Protein AF-A0A926CTE2-F1 (afdb_monomer_lite)

Structure (mmCIF, N/CA/C/O backbone):
data_AF-A0A926CTE2-F1
#
_entry.id   AF-A0A926CTE2-F1
#
loop_
_atom_site.group_PDB
_atom_site.id
_atom_site.type_symbol
_atom_site.label_atom_id
_atom_site.label_alt_id
_atom_site.label_comp_id
_atom_site.label_asym_id
_atom_site.label_entity_id
_atom_site.label_seq_id
_atom_site.pdbx_PDB_ins_code
_atom_site.Cartn_x
_atom_site.Cartn_y
_atom_site.Cartn_z
_atom_site.occupancy
_atom_site.B_iso_or_equiv
_atom_site.auth_seq_id
_atom_site.auth_comp_id
_atom_site.auth_asym_id
_atom_site.auth_atom_id
_atom_site.pdbx_PDB_model_num
ATOM 1 N N . MET A 1 1 ? -65.281 15.824 72.019 1.00 49.97 1 MET A N 1
ATOM 2 C CA . MET A 1 1 ? -64.768 14.932 70.948 1.00 49.97 1 MET A CA 1
ATOM 3 C C . MET A 1 1 ? -63.273 14.704 71.155 1.00 49.97 1 MET A C 1
ATOM 5 O O . MET A 1 1 ? -62.527 15.673 71.146 1.00 49.97 1 MET A O 1
ATOM 9 N N . LYS A 1 2 ? -62.828 13.462 71.397 1.00 42.03 2 LYS A N 1
ATOM 10 C CA . LYS A 1 2 ? -61.399 13.119 71.542 1.00 42.03 2 LYS A CA 1
ATOM 11 C C . LYS A 1 2 ? -60.742 13.100 70.151 1.00 42.03 2 LYS A C 1
ATOM 13 O O . LYS A 1 2 ? -61.153 12.303 69.313 1.00 42.03 2 LYS A O 1
ATOM 18 N N . LYS A 1 3 ? -59.749 13.960 69.892 1.00 46.38 3 LYS A N 1
ATOM 19 C CA . LYS A 1 3 ? -58.933 13.897 68.665 1.00 46.38 3 LYS A CA 1
ATOM 20 C C . LYS A 1 3 ? -57.971 12.710 68.787 1.00 46.38 3 LYS A C 1
ATOM 22 O O . LYS A 1 3 ? -57.152 12.689 69.700 1.00 46.38 3 LYS A O 1
ATOM 27 N N . LYS A 1 4 ? -58.095 11.708 67.911 1.00 52.81 4 LYS A N 1
ATOM 28 C CA . LYS A 1 4 ? -57.126 10.607 67.811 1.00 52.81 4 LYS A CA 1
ATOM 29 C C . LYS A 1 4 ? -55.978 11.061 66.912 1.00 52.81 4 LYS A C 1
ATOM 31 O O . LYS A 1 4 ? -56.196 11.338 65.738 1.00 52.81 4 LYS A O 1
ATOM 36 N N . LEU A 1 5 ? -54.783 11.161 67.483 1.00 51.09 5 LEU A N 1
ATOM 37 C CA . LEU A 1 5 ? -53.538 11.382 66.755 1.00 51.09 5 LEU A CA 1
ATOM 38 C C . LEU A 1 5 ? -53.056 10.020 66.236 1.00 51.09 5 LEU A C 1
ATOM 40 O O . LEU A 1 5 ? -52.808 9.118 67.034 1.00 51.09 5 LEU A O 1
ATOM 44 N N . PHE A 1 6 ? -52.989 9.849 64.917 1.00 51.41 6 PHE A N 1
ATOM 45 C CA . PHE A 1 6 ? -52.495 8.622 64.288 1.00 51.41 6 PHE A CA 1
ATOM 46 C C . PHE A 1 6 ? -50.999 8.795 64.008 1.00 51.41 6 PHE A C 1
ATOM 48 O O . PHE A 1 6 ? -50.617 9.596 63.159 1.00 51.41 6 PHE A O 1
ATOM 55 N N . PHE A 1 7 ? -50.149 8.075 64.740 1.00 52.50 7 PHE A N 1
ATOM 56 C CA . PHE A 1 7 ? -48.725 7.976 64.422 1.00 52.50 7 PHE A CA 1
ATOM 57 C C . PHE A 1 7 ? -48.534 6.872 63.383 1.00 52.50 7 PHE A C 1
ATOM 59 O O . PHE A 1 7 ? -48.743 5.695 63.676 1.00 52.50 7 PHE A O 1
ATOM 66 N N . LEU A 1 8 ? -48.147 7.250 62.166 1.00 50.28 8 LEU A N 1
ATOM 67 C CA . LEU A 1 8 ? -47.718 6.303 61.144 1.00 50.28 8 LEU A CA 1
ATOM 68 C C . LEU A 1 8 ? -46.228 6.007 61.361 1.00 50.28 8 LEU A C 1
ATOM 70 O O . LEU A 1 8 ? -45.368 6.794 60.976 1.00 50.28 8 LEU A O 1
ATOM 74 N N . PHE A 1 9 ? -45.922 4.886 62.012 1.00 51.06 9 PHE A N 1
ATOM 75 C CA . PHE A 1 9 ? -44.555 4.380 62.113 1.00 51.06 9 PHE A CA 1
ATOM 76 C C . PHE A 1 9 ? -44.197 3.638 60.823 1.00 51.06 9 PHE A C 1
ATOM 78 O O . PHE A 1 9 ? -44.634 2.509 60.608 1.00 51.06 9 PHE A O 1
ATOM 85 N N . VAL A 1 10 ? -43.395 4.261 59.960 1.00 59.09 10 VAL A N 1
ATOM 86 C CA . VAL A 1 10 ? -42.768 3.565 58.830 1.00 59.09 10 VAL A CA 1
ATOM 87 C C . VAL A 1 10 ? -41.492 2.904 59.347 1.00 59.09 10 VAL A C 1
ATOM 89 O O . VAL A 1 10 ? -40.450 3.543 59.463 1.00 59.09 10 VAL A O 1
ATOM 92 N N . PHE A 1 11 ? -41.577 1.621 59.696 1.00 50.81 11 PHE A N 1
ATOM 93 C CA . PHE A 1 11 ? -40.396 0.791 59.923 1.00 50.81 11 PHE A CA 1
ATOM 94 C C . PHE A 1 11 ? -39.764 0.485 58.559 1.00 50.81 11 PHE A C 1
ATOM 96 O O . PHE A 1 11 ? -40.223 -0.408 57.848 1.00 50.81 11 PHE A O 1
ATOM 103 N N . SER A 1 12 ? -38.723 1.222 58.162 1.00 60.38 12 SER A N 1
ATOM 104 C CA . SER A 1 12 ? -37.897 0.806 57.026 1.00 60.38 12 SER A CA 1
ATOM 105 C C . SER A 1 12 ? -37.000 -0.338 57.494 1.00 60.38 12 SER A C 1
ATOM 107 O O . SER A 1 12 ? -35.904 -0.112 58.011 1.00 60.38 12 SER A O 1
ATOM 109 N N . MET A 1 13 ? -37.470 -1.577 57.370 1.00 53.72 13 MET A N 1
ATOM 110 C CA . MET A 1 13 ? -36.552 -2.707 57.452 1.00 53.72 13 MET A CA 1
ATOM 111 C C . MET A 1 13 ? -35.525 -2.565 56.320 1.00 53.72 13 MET A C 1
ATOM 113 O O . MET A 1 13 ? -35.932 -2.332 55.178 1.00 53.72 13 MET A O 1
ATOM 117 N N . PRO A 1 14 ? -34.214 -2.697 56.583 1.00 60.09 14 PRO A N 1
ATOM 118 C CA . PRO A 1 14 ? -33.269 -2.926 55.504 1.00 60.09 14 PRO A CA 1
ATOM 119 C C . PRO A 1 14 ? -33.684 -4.226 54.807 1.00 60.09 14 PRO A C 1
ATOM 121 O O . PRO A 1 14 ? -33.628 -5.308 55.391 1.00 60.09 14 PRO A O 1
ATOM 124 N N . VAL A 1 15 ? -34.172 -4.118 53.571 1.00 55.94 15 VAL A N 1
ATOM 125 C CA . VAL A 1 15 ? -34.452 -5.284 52.735 1.00 55.94 15 VAL A CA 1
ATOM 126 C C . VAL A 1 15 ? -33.099 -5.854 52.325 1.00 55.94 15 VAL A C 1
ATOM 128 O O . VAL A 1 15 ? -32.448 -5.359 51.409 1.00 55.94 15 VAL A O 1
ATOM 131 N N . PHE A 1 16 ? -32.653 -6.887 53.031 1.00 51.66 16 PHE A N 1
ATOM 132 C CA . PHE A 1 16 ? -31.501 -7.676 52.619 1.00 51.66 16 PHE A CA 1
ATOM 133 C C . PHE A 1 16 ? -31.943 -8.632 51.504 1.00 51.66 16 PHE A C 1
ATOM 135 O O . PHE A 1 16 ? -32.389 -9.747 51.770 1.00 51.66 16 PHE A O 1
ATOM 142 N N . ILE A 1 17 ? -31.858 -8.185 50.246 1.00 57.34 17 ILE A N 1
ATOM 143 C CA . ILE A 1 17 ? -32.090 -9.032 49.066 1.00 57.34 17 ILE A CA 1
ATOM 144 C C . ILE A 1 17 ? -30.864 -9.936 48.894 1.00 57.34 17 ILE A C 1
ATOM 146 O O . ILE A 1 17 ? -29.910 -9.595 48.200 1.00 57.34 17 ILE A O 1
ATOM 150 N N . ASN A 1 18 ? -30.859 -11.083 49.567 1.00 57.72 18 ASN A N 1
ATOM 151 C CA . ASN A 1 18 ? -29.881 -12.130 49.301 1.00 57.72 18 ASN A CA 1
ATOM 152 C C . ASN A 1 18 ? -30.386 -12.985 48.124 1.00 57.72 18 ASN A C 1
ATOM 154 O O . ASN A 1 18 ? -31.421 -13.635 48.233 1.00 57.72 18 ASN A O 1
ATOM 158 N N . ALA A 1 19 ? -29.638 -12.957 47.015 1.00 62.06 19 ALA A N 1
ATOM 159 C CA . ALA A 1 19 ? -29.794 -13.769 45.801 1.00 62.06 19 ALA A CA 1
ATOM 160 C C . ALA A 1 19 ? -31.063 -13.533 44.953 1.00 62.06 19 ALA A C 1
ATOM 162 O O . ALA A 1 19 ? -31.903 -14.417 44.809 1.00 62.06 19 ALA A O 1
ATOM 163 N N . GLN A 1 20 ? -31.172 -12.370 44.303 1.00 79.38 20 GLN A N 1
ATOM 164 C CA . GLN A 1 20 ? -32.009 -12.223 43.105 1.00 79.38 20 GLN A CA 1
ATOM 165 C C . GLN A 1 20 ? -31.248 -11.439 42.032 1.00 79.38 20 GLN A C 1
ATOM 167 O O . GLN A 1 20 ? -30.557 -10.468 42.337 1.00 79.38 20 GLN A O 1
ATOM 172 N N . ASN A 1 21 ? -31.368 -11.878 40.780 1.00 90.19 21 ASN A N 1
ATOM 173 C CA . ASN A 1 21 ? -30.934 -11.115 39.615 1.00 90.19 21 ASN A CA 1
ATOM 174 C C . ASN A 1 21 ? -31.756 -9.814 39.526 1.00 90.19 21 ASN A C 1
ATOM 176 O O . ASN A 1 21 ? -32.976 -9.844 39.691 1.00 90.19 21 ASN A O 1
ATOM 180 N N . VAL A 1 22 ? -31.116 -8.676 39.250 1.00 91.75 22 VAL A N 1
ATOM 181 C CA . VAL A 1 22 ? -31.790 -7.377 39.113 1.00 91.75 22 VAL A CA 1
ATOM 182 C C . VAL A 1 22 ? -32.162 -7.143 37.653 1.00 91.75 22 VAL A C 1
ATOM 184 O O . VAL A 1 22 ? -31.292 -7.076 36.790 1.00 91.75 22 VAL A O 1
ATOM 187 N N . GLY A 1 23 ? -33.455 -6.985 37.375 1.00 90.94 23 GLY A N 1
ATOM 188 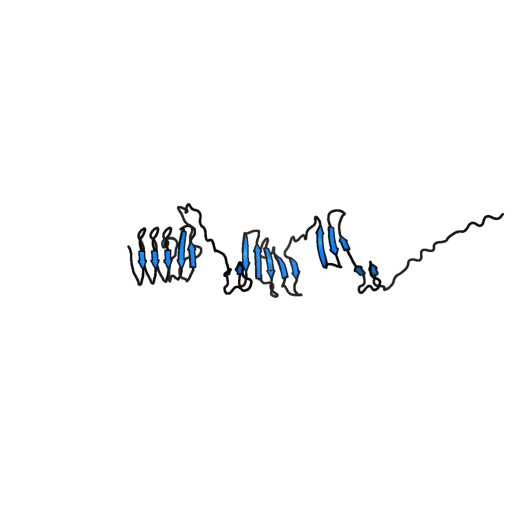C CA . GLY A 1 23 ? -33.958 -6.599 36.058 1.00 90.94 23 GLY A CA 1
ATOM 189 C C . GLY A 1 23 ? -34.262 -5.103 35.971 1.00 90.94 23 GLY A C 1
ATOM 190 O O . GLY A 1 23 ? -34.950 -4.565 36.835 1.00 90.94 23 GLY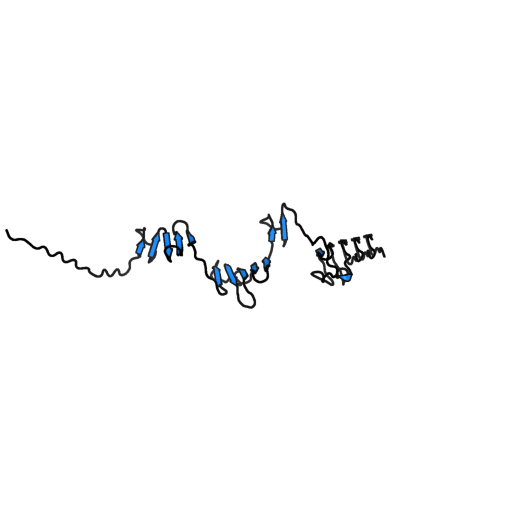 A O 1
ATOM 191 N N . ILE A 1 24 ? -33.817 -4.434 34.906 1.00 92.38 24 ILE A N 1
ATOM 192 C CA . ILE A 1 24 ? -34.317 -3.111 34.501 1.00 92.38 24 ILE A CA 1
ATOM 193 C C . ILE A 1 24 ? -35.000 -3.279 33.145 1.00 92.38 24 ILE A C 1
ATOM 195 O O . ILE A 1 24 ? -34.378 -3.724 32.180 1.00 92.38 24 ILE A O 1
ATOM 199 N N . ASN A 1 25 ? -36.290 -2.940 33.076 1.00 92.00 25 ASN A N 1
ATOM 200 C CA . ASN A 1 25 ? -37.155 -3.190 31.912 1.00 92.00 25 ASN A CA 1
ATOM 201 C C . ASN A 1 25 ? -37.250 -4.680 31.505 1.00 92.00 25 ASN A C 1
ATOM 203 O O . ASN A 1 25 ? -37.485 -5.004 30.341 1.00 92.00 25 ASN A O 1
ATOM 207 N N . THR A 1 26 ? -37.076 -5.603 32.455 1.00 91.50 26 THR A N 1
ATOM 208 C CA . THR A 1 26 ? -37.279 -7.047 32.263 1.00 91.50 26 THR A CA 1
ATOM 209 C C . THR A 1 26 ? -37.814 -7.680 33.544 1.00 91.50 26 THR A C 1
ATOM 211 O O . THR A 1 26 ? -37.351 -7.357 34.634 1.00 91.50 26 THR A O 1
ATOM 214 N N . ASN A 1 27 ? -38.776 -8.596 33.408 1.00 91.56 27 ASN A N 1
ATOM 215 C CA . ASN A 1 27 ? -39.376 -9.329 34.531 1.00 91.56 27 ASN A CA 1
ATOM 216 C C . ASN A 1 27 ? -38.763 -10.729 34.726 1.00 91.56 27 ASN A C 1
ATOM 218 O O . ASN A 1 27 ? -39.156 -11.443 35.641 1.00 91.56 27 ASN A O 1
ATOM 222 N N . ASN A 1 28 ? -37.834 -11.141 33.857 1.00 91.31 28 ASN A N 1
ATOM 223 C CA . ASN A 1 28 ? -37.159 -12.441 33.924 1.00 91.31 28 ASN A CA 1
ATOM 224 C C . ASN A 1 28 ? -35.642 -12.273 33.711 1.00 91.31 28 ASN A C 1
ATOM 226 O O . ASN A 1 28 ? -35.127 -12.637 32.649 1.00 91.31 28 ASN A O 1
ATOM 230 N N . PRO A 1 29 ? -34.934 -11.654 34.668 1.00 93.62 29 PRO A N 1
ATOM 231 C CA . PRO A 1 29 ? -33.529 -11.308 34.497 1.00 93.62 29 PRO A CA 1
ATOM 232 C C . PRO A 1 29 ? -32.635 -12.560 34.421 1.00 93.62 29 PRO A C 1
ATOM 234 O O . PRO A 1 29 ? -32.635 -13.394 35.328 1.00 93.62 29 PRO A O 1
ATOM 237 N N . GLN A 1 30 ? -31.867 -12.694 33.333 1.00 92.81 30 GLN A N 1
ATOM 238 C CA . GLN A 1 30 ? -31.026 -13.875 33.041 1.00 92.81 30 GLN A CA 1
ATOM 239 C C . GLN A 1 30 ? -29.591 -13.781 33.589 1.00 92.81 30 GLN A C 1
ATOM 241 O O . GLN A 1 30 ? -28.832 -14.745 33.524 1.00 92.81 30 GLN A O 1
ATOM 246 N N . ALA A 1 31 ? -29.212 -12.628 34.135 1.00 92.69 31 ALA A N 1
ATOM 247 C CA . ALA A 1 31 ? -27.916 -12.374 34.751 1.00 92.69 31 ALA A CA 1
ATOM 248 C C . ALA A 1 31 ? -28.104 -11.538 36.019 1.00 92.69 31 ALA A C 1
ATOM 250 O O . ALA A 1 31 ? -29.150 -10.912 36.186 1.00 92.69 31 ALA A O 1
ATOM 251 N N . SER A 1 32 ? -27.085 -11.476 36.884 1.00 92.94 32 SER A N 1
ATOM 252 C CA . SER A 1 32 ? -27.131 -10.710 38.141 1.00 92.94 32 SER A CA 1
ATOM 253 C C . SER A 1 32 ? -27.621 -9.268 37.955 1.00 92.94 32 SER A C 1
ATOM 255 O O . SER A 1 32 ? -28.291 -8.734 38.835 1.00 92.94 32 SER A O 1
ATOM 257 N N . LEU A 1 33 ? -27.331 -8.667 36.796 1.00 91.56 33 LEU A N 1
ATOM 258 C CA . LEU A 1 33 ? -27.949 -7.443 36.297 1.00 91.56 33 LEU A CA 1
ATOM 259 C C . LEU A 1 33 ? -28.342 -7.650 34.825 1.00 91.56 33 LEU A C 1
ATOM 261 O O . LEU A 1 33 ? -27.477 -7.889 33.985 1.00 91.56 33 LEU A O 1
ATOM 265 N N . ASP A 1 34 ? -29.630 -7.536 34.518 1.00 91.50 34 ASP A N 1
ATOM 266 C CA . ASP A 1 34 ? -30.188 -7.646 33.168 1.00 91.50 34 ASP A CA 1
ATOM 267 C C . ASP A 1 34 ? -30.938 -6.347 32.836 1.00 91.50 34 ASP A C 1
ATOM 269 O O . ASP A 1 34 ? -31.996 -6.052 33.397 1.00 91.50 34 ASP A O 1
ATOM 273 N N . VAL A 1 35 ? -30.351 -5.521 31.968 1.00 92.25 35 VAL A N 1
ATOM 274 C CA . VAL A 1 35 ? -30.890 -4.209 31.585 1.00 92.25 35 VAL A CA 1
ATOM 275 C C . VAL A 1 35 ? -31.277 -4.237 30.120 1.00 92.25 35 VAL A C 1
ATOM 277 O O . VAL A 1 35 ? -30.409 -4.346 29.253 1.00 92.25 35 VAL A O 1
ATOM 280 N N . ARG A 1 36 ? -32.568 -4.045 29.843 1.00 91.56 36 ARG A N 1
ATOM 281 C CA . ARG A 1 36 ? -33.076 -3.859 28.481 1.00 91.56 36 ARG A CA 1
ATOM 282 C C . ARG A 1 36 ? -33.232 -2.377 28.146 1.00 91.56 36 ARG A C 1
ATOM 284 O O . ARG A 1 36 ? -33.797 -1.601 28.920 1.00 91.56 36 ARG A O 1
ATOM 291 N N . GLY A 1 37 ? -32.759 -2.005 26.961 1.00 92.25 37 GLY A N 1
ATOM 292 C CA . GLY A 1 37 ? -32.715 -0.637 26.448 1.00 92.25 37 GLY A CA 1
ATOM 293 C C . GLY A 1 37 ? -31.343 0.033 26.589 1.00 92.25 37 GLY A C 1
ATOM 294 O O . GLY A 1 37 ? -30.301 -0.633 26.590 1.00 92.25 37 GLY A O 1
ATOM 295 N N . ASN A 1 38 ? -31.368 1.364 26.680 1.00 92.94 38 ASN A N 1
ATOM 296 C CA . ASN A 1 38 ? -30.186 2.222 26.636 1.00 92.94 38 ASN A CA 1
ATOM 297 C C . ASN A 1 38 ? -29.436 2.262 27.967 1.00 92.94 38 ASN A C 1
ATOM 299 O O . ASN A 1 38 ? -30.004 2.532 29.023 1.00 92.94 38 ASN A O 1
ATOM 303 N N . GLN A 1 39 ? -28.125 2.107 27.875 1.00 95.19 39 GLN A N 1
ATOM 304 C CA . GLN A 1 39 ? -27.174 2.223 28.965 1.00 95.19 39 GLN A CA 1
ATOM 305 C C . GLN A 1 39 ? -26.222 3.365 28.630 1.00 95.19 39 GLN A C 1
ATOM 307 O O . GLN A 1 39 ? -25.810 3.516 27.478 1.00 95.19 39 GLN A O 1
ATOM 312 N N . ARG A 1 40 ? -25.881 4.195 29.614 1.00 95.38 40 ARG A N 1
ATOM 313 C CA . ARG A 1 40 ? -25.057 5.384 29.400 1.00 95.38 40 ARG A CA 1
ATOM 314 C C . ARG A 1 40 ? -24.105 5.602 30.566 1.00 95.38 40 ARG A C 1
ATOM 316 O O . ARG A 1 40 ? -24.528 5.598 31.716 1.00 95.38 40 ARG A O 1
ATOM 323 N N . PHE A 1 41 ? -22.844 5.865 30.244 1.00 96.44 41 PHE A N 1
ATOM 324 C CA . PHE A 1 41 ? -21.762 6.090 31.197 1.00 96.44 41 PHE A CA 1
ATOM 325 C C . PHE A 1 41 ? -21.015 7.372 30.825 1.00 96.44 41 PHE A C 1
ATOM 327 O O . PHE A 1 41 ? -20.533 7.504 29.702 1.00 96.44 41 PHE A O 1
ATOM 334 N N . GLY A 1 42 ? -20.920 8.326 31.751 1.00 96.25 42 GLY A N 1
ATOM 335 C CA . GLY A 1 42 ? -20.272 9.623 31.530 1.00 96.25 42 GLY A CA 1
ATOM 336 C C . GLY A 1 42 ? -21.165 10.808 31.901 1.00 96.25 42 GLY A C 1
ATOM 337 O O . GLY A 1 42 ? -22.154 10.659 32.615 1.00 96.25 42 GLY A O 1
ATOM 338 N N . GLY A 1 43 ? -20.799 11.996 31.421 1.00 96.12 43 GLY A N 1
ATOM 339 C CA . GLY A 1 43 ? -21.504 13.250 31.687 1.00 96.12 43 GLY A CA 1
ATOM 340 C C . GLY A 1 43 ? -22.668 13.525 30.731 1.00 96.12 43 GLY A C 1
ATOM 341 O O . GLY A 1 43 ? -22.993 12.725 29.851 1.00 96.12 43 GLY A O 1
ATOM 342 N N . ALA A 1 44 ? -23.285 14.704 30.871 1.00 95.00 44 ALA A N 1
ATOM 343 C CA . ALA A 1 44 ? -24.456 15.134 30.094 1.00 95.00 44 ALA A CA 1
ATOM 344 C C . ALA A 1 44 ? -24.193 15.293 28.580 1.00 95.00 44 ALA A C 1
ATOM 346 O O . ALA A 1 44 ? -25.104 15.097 27.774 1.00 95.00 44 ALA A O 1
ATOM 347 N N . THR A 1 45 ? -22.953 15.576 28.182 1.00 96.12 45 THR A N 1
ATOM 348 C CA . THR A 1 45 ? -22.566 15.808 26.778 1.00 96.12 45 THR A CA 1
ATOM 349 C C . THR A 1 45 ? -21.449 14.890 26.288 1.00 96.12 45 THR A C 1
ATOM 351 O O . THR A 1 45 ? -21.293 14.752 25.078 1.00 96.12 45 THR A O 1
ATOM 354 N N . GLN A 1 46 ? -20.710 14.246 27.198 1.00 97.88 46 GLN A N 1
ATOM 355 C CA . GLN A 1 46 ? -19.601 13.337 26.898 1.00 97.88 46 GLN A CA 1
ATOM 356 C C . GLN A 1 46 ? -19.845 11.990 27.568 1.00 97.88 46 GLN A C 1
ATOM 358 O O . GLN A 1 46 ? -19.809 11.896 28.795 1.00 97.88 46 GLN A O 1
ATOM 363 N N . TYR A 1 47 ? -20.139 10.959 26.783 1.00 97.56 47 TYR A N 1
ATOM 364 C CA . TYR A 1 47 ? -20.507 9.654 27.322 1.00 97.56 47 TYR A CA 1
ATOM 365 C C . TYR A 1 47 ? -20.284 8.521 26.326 1.00 97.56 47 TYR A C 1
ATOM 367 O O . TYR A 1 47 ? -20.323 8.720 25.113 1.00 97.56 47 TYR A O 1
ATOM 375 N N . LEU A 1 48 ? -20.108 7.324 26.874 1.00 98.00 48 LEU A N 1
ATOM 376 C CA . LEU A 1 48 ? -20.284 6.058 26.181 1.00 98.00 48 LEU A CA 1
ATOM 377 C C . LEU A 1 48 ? -21.737 5.613 26.363 1.00 98.00 48 LEU A C 1
ATOM 379 O O . LEU A 1 48 ? -22.268 5.672 27.473 1.00 98.00 48 LEU A O 1
ATOM 383 N N . SER A 1 49 ? -22.379 5.149 25.299 1.00 96.69 49 SER A N 1
ATOM 384 C CA . SER A 1 49 ? -23.687 4.503 25.376 1.00 96.69 49 SER A CA 1
ATOM 385 C C . SER A 1 49 ? -23.694 3.154 24.679 1.00 96.69 49 SER A C 1
ATOM 387 O O . SER A 1 49 ? -23.075 2.995 23.628 1.00 96.69 49 SER A O 1
ATOM 389 N N . TYR A 1 50 ? -24.433 2.214 25.256 1.00 96.81 50 TYR A N 1
ATOM 390 C CA . TYR A 1 50 ? -24.753 0.928 24.656 1.00 96.81 50 TYR A CA 1
ATOM 391 C C . TYR A 1 50 ? -26.269 0.762 24.620 1.00 96.81 50 TYR A C 1
ATOM 393 O O . TYR A 1 50 ? -26.936 0.917 25.642 1.00 96.81 50 TYR A O 1
ATOM 401 N N . ASP A 1 51 ? -26.810 0.464 23.447 1.00 94.50 51 ASP A N 1
ATOM 402 C CA . ASP A 1 51 ? -28.206 0.073 23.298 1.00 94.50 51 ASP A CA 1
ATOM 403 C C . ASP A 1 51 ? -28.288 -1.445 23.150 1.00 94.50 51 ASP A C 1
ATOM 405 O O . ASP A 1 51 ? -27.898 -2.008 22.127 1.00 94.50 51 ASP A O 1
ATOM 409 N N . SER A 1 52 ? -28.817 -2.106 24.178 1.00 90.81 52 SER A N 1
ATOM 410 C CA . SER A 1 52 ? -28.966 -3.564 24.197 1.00 90.81 52 SER A CA 1
ATOM 411 C C . SER A 1 52 ? -29.986 -4.102 23.188 1.00 90.81 52 SER A C 1
ATOM 413 O O . SER A 1 52 ? -29.948 -5.292 22.885 1.00 90.81 52 SER A O 1
ATOM 415 N N . LEU A 1 53 ? -30.872 -3.261 22.638 1.00 88.69 53 LEU A N 1
ATOM 416 C CA . LEU A 1 53 ? -31.827 -3.678 21.606 1.00 88.69 53 LEU A CA 1
ATOM 417 C C . LEU A 1 53 ? -31.185 -3.723 20.214 1.00 88.69 53 LEU A C 1
ATOM 419 O O . LEU A 1 53 ? -31.461 -4.644 19.450 1.00 88.69 53 LEU A O 1
ATOM 423 N N . SER A 1 54 ? -30.330 -2.750 19.882 1.00 92.69 54 SER A N 1
ATOM 424 C CA . SER A 1 54 ? -29.651 -2.675 18.575 1.00 92.69 54 SER A CA 1
ATOM 425 C C . SER A 1 54 ? -28.216 -3.211 18.573 1.00 92.69 54 SER A C 1
ATOM 427 O O . SER A 1 54 ? -27.633 -3.404 17.509 1.00 92.69 54 SER A O 1
ATOM 429 N N . GLY A 1 55 ? -27.616 -3.421 19.747 1.00 93.62 55 GLY A N 1
ATOM 430 C CA . GLY A 1 55 ? -26.205 -3.776 19.897 1.00 93.62 55 GLY A CA 1
ATOM 431 C C . GLY A 1 55 ? -25.236 -2.611 19.652 1.00 93.62 55 GLY A C 1
ATOM 432 O O . GLY A 1 55 ? -24.021 -2.810 19.674 1.00 93.62 55 GLY A O 1
ATOM 433 N N . LYS A 1 56 ? -25.740 -1.393 19.409 1.00 95.12 56 LYS A N 1
ATOM 434 C CA . LYS A 1 56 ? -24.916 -0.229 19.072 1.00 95.12 56 LYS A CA 1
ATOM 435 C C . LYS A 1 56 ? -24.115 0.239 20.286 1.00 95.12 56 LYS A C 1
ATOM 437 O O . LYS A 1 56 ? -24.689 0.590 21.315 1.00 95.12 56 LYS A O 1
ATOM 442 N N . VAL A 1 57 ? -22.798 0.340 20.119 1.00 96.88 57 VAL A N 1
ATOM 443 C CA . VAL A 1 57 ? -21.891 1.030 21.045 1.00 96.88 57 VAL A CA 1
ATOM 444 C C . VAL A 1 57 ? -21.510 2.376 20.434 1.00 96.88 57 VAL A C 1
ATOM 446 O O . VAL A 1 57 ? -21.114 2.444 19.271 1.00 96.88 57 VAL A O 1
ATOM 449 N N . GLU A 1 58 ? -21.646 3.459 21.192 1.00 96.44 58 GLU A N 1
ATOM 450 C CA . GLU A 1 58 ? -21.384 4.813 20.706 1.00 96.44 58 GLU A CA 1
ATOM 451 C C . GLU A 1 58 ? -20.614 5.647 21.728 1.00 96.44 58 GLU A C 1
ATOM 453 O O . GLU A 1 58 ? -21.022 5.768 22.881 1.00 96.44 58 GLU A O 1
ATOM 458 N N . TRP A 1 59 ? -19.540 6.289 21.272 1.00 97.44 59 TRP A N 1
ATOM 459 C CA . TRP A 1 59 ? -18.823 7.318 22.016 1.00 97.44 59 TRP A CA 1
ATOM 460 C C . TRP A 1 59 ? -19.317 8.696 21.557 1.00 97.44 59 TRP A C 1
ATOM 462 O O . TRP A 1 59 ? -18.995 9.160 20.465 1.00 97.44 59 TRP A O 1
ATOM 472 N N . LYS A 1 60 ? -20.140 9.361 22.372 1.00 96.81 60 LYS A N 1
ATOM 473 C CA . LYS A 1 60 ? -20.638 10.722 22.114 1.00 96.81 60 LYS A CA 1
ATOM 474 C C . LYS A 1 60 ? -19.684 11.742 22.723 1.00 96.81 60 LYS A C 1
ATOM 476 O O . LYS A 1 60 ? -19.495 11.731 23.940 1.00 96.81 60 LYS A O 1
ATOM 481 N N . ASN A 1 61 ? -19.083 12.599 21.887 1.00 97.06 61 ASN A N 1
ATOM 482 C CA . ASN A 1 61 ? -18.050 13.587 22.267 1.00 97.06 61 ASN A CA 1
ATOM 483 C C . ASN A 1 61 ? -16.946 13.006 23.173 1.00 97.06 61 ASN A C 1
ATOM 485 O O . ASN A 1 61 ? -16.371 13.686 24.026 1.00 97.06 61 ASN A O 1
ATOM 489 N N . SER A 1 62 ? -16.703 11.713 23.004 1.00 96.12 62 SER A N 1
ATOM 490 C CA . SER A 1 62 ? -15.719 10.903 23.698 1.00 96.12 62 SER A CA 1
ATOM 491 C C . SER A 1 62 ? -15.108 9.955 22.668 1.00 96.12 62 SER A C 1
ATOM 493 O O . SER A 1 62 ? -15.528 9.934 21.509 1.00 96.12 62 SER A O 1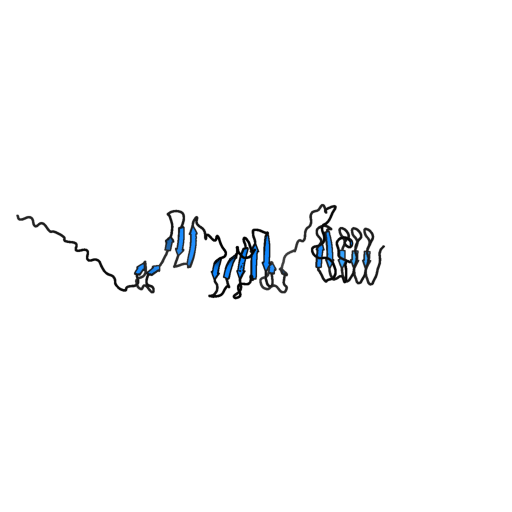
ATOM 495 N N . TYR A 1 63 ? -14.088 9.206 23.060 1.00 95.50 63 TYR A N 1
ATOM 496 C CA . TYR A 1 63 ? -13.368 8.315 22.161 1.00 95.50 63 TYR A CA 1
ATOM 497 C C . TYR A 1 63 ? -12.758 7.160 22.943 1.00 95.50 63 TYR A C 1
ATOM 499 O O . TYR A 1 63 ? -12.611 7.214 24.166 1.00 95.50 63 TYR A O 1
ATOM 507 N N . LEU A 1 64 ? -12.372 6.117 22.216 1.00 95.19 64 LEU A N 1
ATOM 508 C CA . LEU A 1 64 ? -11.521 5.074 22.759 1.00 95.19 64 LEU A CA 1
ATOM 509 C C . LEU A 1 64 ? -10.092 5.620 22.879 1.00 95.19 64 LEU A C 1
ATOM 511 O O . LEU A 1 64 ? -9.455 5.930 21.874 1.00 95.19 64 LEU A O 1
ATOM 515 N N . TYR A 1 65 ? -9.600 5.772 24.108 1.00 95.25 65 TYR A N 1
ATOM 516 C CA . TYR A 1 65 ? -8.236 6.227 24.364 1.00 95.25 65 TYR A CA 1
ATOM 517 C C . TYR A 1 65 ? -7.268 5.040 24.383 1.00 95.25 65 TYR A C 1
ATOM 519 O O . TYR A 1 65 ? -7.437 4.104 25.164 1.00 95.25 65 TYR A O 1
ATOM 527 N N . VAL A 1 66 ? -6.263 5.071 23.505 1.00 95.75 66 VAL A N 1
ATOM 528 C CA . VAL A 1 66 ? -5.367 3.938 23.240 1.00 95.75 66 VAL A CA 1
ATOM 529 C C . VAL A 1 66 ? -3.901 4.403 23.230 1.00 95.75 66 VAL A C 1
ATOM 531 O O . VAL A 1 66 ? -3.331 4.635 22.166 1.00 95.75 66 VAL A O 1
ATOM 534 N N . PRO A 1 67 ? -3.275 4.599 24.404 1.00 92.69 67 PRO A N 1
ATOM 535 C CA . PRO A 1 67 ? -1.943 5.207 24.488 1.00 92.69 67 PRO A CA 1
ATOM 536 C C . PRO A 1 67 ? -0.790 4.229 24.209 1.00 92.69 67 PRO A C 1
ATOM 538 O O . PRO A 1 67 ? 0.317 4.647 23.873 1.00 92.69 67 PRO A O 1
ATOM 541 N N . VAL A 1 68 ? -1.034 2.926 24.352 1.00 94.12 68 VAL A N 1
ATOM 542 C CA . VAL A 1 68 ? -0.031 1.858 24.238 1.00 94.12 68 VAL A CA 1
ATOM 543 C C . VAL A 1 68 ? -0.550 0.734 23.356 1.00 94.12 68 VAL A C 1
ATOM 545 O O . VAL A 1 68 ? -1.741 0.683 23.050 1.00 94.12 68 VAL A O 1
ATOM 548 N N . THR A 1 69 ? 0.336 -0.183 22.969 1.00 95.25 69 THR A N 1
ATOM 549 C CA . THR A 1 69 ? -0.053 -1.388 22.233 1.00 95.25 69 THR A CA 1
ATOM 550 C C . THR A 1 69 ? -1.170 -2.134 22.952 1.00 95.25 69 THR A C 1
ATOM 552 O O . THR A 1 69 ? -0.978 -2.601 24.074 1.00 95.25 69 THR A O 1
ATOM 555 N N . GLN A 1 70 ? -2.320 -2.285 22.298 1.00 95.50 70 GLN A N 1
ATOM 556 C CA . GLN A 1 70 ? -3.443 -3.046 22.837 1.00 95.50 70 GLN A CA 1
ATOM 557 C C . GLN A 1 70 ? -4.386 -3.529 21.735 1.00 95.50 70 GLN A C 1
ATOM 559 O O . GLN A 1 70 ? -4.474 -2.944 20.651 1.00 95.50 70 GLN A O 1
ATOM 564 N N . ALA A 1 71 ? -5.112 -4.603 22.040 1.00 96.44 71 ALA A N 1
ATOM 565 C CA . ALA A 1 71 ? -6.229 -5.048 21.220 1.00 96.44 71 ALA A CA 1
ATOM 566 C C . ALA A 1 71 ? -7.380 -4.039 21.327 1.00 96.44 71 ALA A C 1
ATOM 568 O O . ALA A 1 71 ? -7.752 -3.634 22.426 1.00 96.44 71 ALA A O 1
ATOM 569 N N . LEU A 1 72 ? -7.955 -3.664 20.188 1.00 96.69 72 LEU A N 1
ATOM 570 C CA . LEU A 1 72 ? -9.193 -2.886 20.094 1.00 96.69 72 LEU A CA 1
ATOM 571 C C . LEU A 1 72 ? -10.398 -3.814 19.927 1.00 96.69 72 LEU A C 1
ATOM 573 O O . LEU A 1 72 ? -11.459 -3.571 20.492 1.00 96.69 72 LEU A O 1
ATOM 577 N N . MET A 1 73 ? -10.219 -4.892 19.160 1.00 96.88 73 MET A N 1
ATOM 578 C CA . MET A 1 73 ? -11.192 -5.968 18.985 1.00 96.88 73 MET A CA 1
ATOM 579 C C . MET A 1 73 ? -10.429 -7.283 18.891 1.00 96.88 73 MET A C 1
ATOM 581 O O . MET A 1 73 ? -9.473 -7.366 18.126 1.00 96.88 73 MET A O 1
ATOM 585 N N . LYS A 1 74 ? -10.846 -8.304 19.641 1.00 95.88 74 LYS A N 1
ATOM 586 C CA . LYS A 1 74 ? -10.286 -9.657 19.549 1.00 95.88 74 LYS A CA 1
ATOM 587 C C . LYS A 1 74 ? -11.285 -10.581 18.867 1.00 95.88 74 LYS A C 1
ATOM 589 O O . LYS A 1 74 ? -12.478 -10.488 19.146 1.00 95.88 74 LYS A O 1
ATOM 594 N N . HIS A 1 75 ? -10.797 -11.462 18.001 1.00 95.75 75 HIS A N 1
ATOM 595 C CA . HIS A 1 75 ? -11.632 -12.479 17.353 1.00 95.75 75 HIS A CA 1
ATOM 596 C C . HIS A 1 75 ? -11.580 -13.828 18.082 1.00 95.75 75 HIS A C 1
ATOM 598 O O . HIS A 1 75 ? -12.549 -14.583 18.029 1.00 95.75 75 HIS A O 1
ATOM 604 N N . SER A 1 76 ? -10.523 -14.086 18.856 1.00 94.62 76 SER A N 1
ATOM 605 C CA . SER A 1 76 ? -10.433 -15.252 19.732 1.00 94.62 76 SER A CA 1
ATOM 606 C C . SER A 1 76 ? -9.670 -14.946 21.031 1.00 94.62 76 SER A C 1
ATOM 608 O O . SER A 1 76 ? -9.298 -13.803 21.315 1.00 94.62 76 SER A O 1
ATOM 610 N N . ALA A 1 77 ? -9.427 -15.975 21.849 1.00 91.62 77 ALA A N 1
ATOM 611 C CA . ALA A 1 77 ? -8.532 -15.871 23.001 1.00 91.62 77 ALA A CA 1
ATOM 612 C C . ALA A 1 77 ? -7.059 -15.640 22.594 1.00 91.62 77 ALA A C 1
ATOM 614 O O . ALA A 1 77 ? -6.290 -15.103 23.397 1.00 91.62 77 ALA A O 1
ATOM 615 N N . ALA A 1 78 ? -6.682 -15.982 21.355 1.00 93.69 78 ALA A N 1
ATOM 616 C CA . ALA A 1 78 ? -5.345 -15.807 20.791 1.00 93.69 78 ALA A CA 1
ATOM 617 C C . ALA A 1 78 ? -5.038 -14.331 20.444 1.00 93.69 78 ALA A C 1
ATOM 619 O O . ALA A 1 78 ? -5.592 -13.403 21.044 1.00 93.69 78 ALA A O 1
ATOM 620 N N . ALA A 1 79 ? -4.076 -14.091 19.547 1.00 92.62 79 ALA A N 1
ATOM 621 C CA . ALA A 1 79 ? -3.593 -12.751 19.198 1.00 92.62 79 ALA A CA 1
ATOM 622 C C . ALA A 1 79 ? -4.261 -12.138 17.949 1.00 92.62 79 ALA A C 1
ATOM 624 O O . ALA A 1 79 ? -3.831 -11.081 17.489 1.00 92.62 79 ALA A O 1
ATOM 625 N N . ASP A 1 80 ? -5.300 -12.774 17.413 1.00 96.81 80 ASP A N 1
ATOM 626 C CA . ASP A 1 80 ? -6.069 -12.326 16.255 1.00 96.81 80 ASP A CA 1
ATOM 627 C C . ASP A 1 80 ? -7.078 -11.227 16.606 1.00 96.81 80 ASP A C 1
ATOM 629 O O . ASP A 1 80 ? -7.750 -11.248 17.644 1.00 96.81 80 ASP A O 1
ATOM 633 N N . GLY A 1 81 ? -7.190 -10.244 15.715 1.00 97.81 81 GLY A N 1
ATOM 634 C CA . GLY A 1 81 ? -8.033 -9.077 15.948 1.00 97.81 81 GLY A CA 1
ATOM 635 C C . GLY A 1 81 ? -7.479 -7.786 15.370 1.00 97.81 81 GLY A C 1
ATOM 636 O O . GLY A 1 81 ? -6.468 -7.787 14.667 1.00 9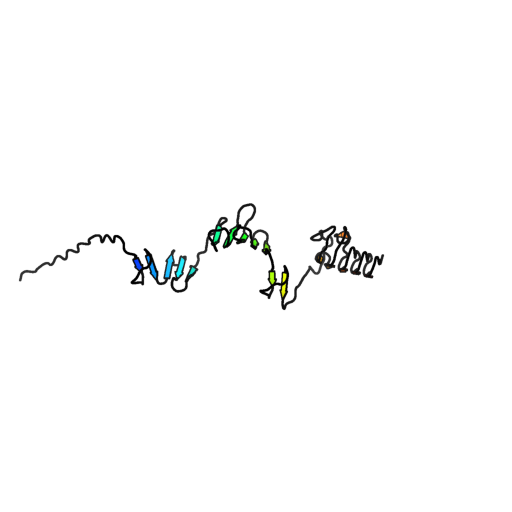7.81 81 GLY A O 1
ATOM 637 N N . LEU A 1 82 ? -8.150 -6.686 15.703 1.00 98.06 82 LEU A N 1
ATOM 638 C CA . LEU A 1 82 ? -7.724 -5.319 15.425 1.00 98.06 82 LEU A CA 1
ATOM 639 C C . LEU A 1 82 ? -6.925 -4.785 16.612 1.00 98.06 82 LEU A C 1
ATOM 641 O O . LEU A 1 82 ? -7.391 -4.827 17.750 1.00 98.06 82 LEU A O 1
ATOM 645 N N . PHE A 1 83 ? -5.750 -4.235 16.339 1.00 97.56 83 PHE A N 1
ATOM 646 C CA . PHE A 1 83 ? -4.817 -3.735 17.336 1.00 97.56 83 PHE A CA 1
ATOM 647 C C . PHE A 1 83 ? -4.333 -2.341 16.973 1.00 97.56 83 PHE A C 1
ATOM 649 O O . PHE A 1 83 ? -4.123 -2.016 15.805 1.00 97.56 83 PHE A O 1
ATOM 656 N N . TYR A 1 84 ? -4.069 -1.555 18.008 1.00 97.69 84 TYR A N 1
ATOM 657 C CA . TYR A 1 84 ? -3.085 -0.491 17.920 1.00 97.69 84 TYR A CA 1
ATOM 658 C C . TYR A 1 84 ? -1.744 -1.044 18.393 1.00 97.69 84 TYR A C 1
ATOM 660 O O . TYR A 1 84 ? -1.674 -1.678 19.447 1.00 97.69 84 TYR A O 1
ATOM 668 N N . ASN A 1 85 ? -0.689 -0.817 17.620 1.00 96.31 85 ASN A N 1
ATOM 669 C CA . ASN A 1 85 ? 0.663 -1.250 17.923 1.00 96.31 85 ASN A CA 1
ATOM 670 C C . ASN A 1 85 ? 1.612 -0.054 17.954 1.00 96.31 85 ASN A C 1
ATOM 672 O O . ASN A 1 85 ? 1.777 0.680 16.979 1.00 96.31 85 ASN A O 1
ATOM 676 N N . ASN A 1 86 ? 2.210 0.123 19.124 1.00 95.31 86 ASN A N 1
ATOM 677 C CA . ASN A 1 86 ? 3.106 1.206 19.479 1.00 95.31 86 ASN A CA 1
ATOM 678 C C . ASN A 1 86 ? 4.216 0.671 20.400 1.00 95.31 86 ASN A C 1
ATOM 680 O O . ASN A 1 86 ? 4.419 1.153 21.514 1.00 95.31 86 ASN A O 1
ATOM 684 N N . SER A 1 87 ? 4.848 -0.429 19.986 1.00 92.62 87 SER A N 1
ATOM 685 C CA . SER A 1 87 ? 5.886 -1.132 20.742 1.00 92.62 87 SER A CA 1
ATOM 686 C C . SER A 1 87 ? 6.870 -1.838 19.811 1.00 92.62 87 SER A C 1
ATOM 688 O O . SER A 1 87 ? 6.567 -2.077 18.645 1.00 92.62 87 SER A O 1
ATOM 690 N N . GLY A 1 88 ? 8.047 -2.209 20.327 1.00 86.94 88 GLY A N 1
ATOM 691 C CA . GLY A 1 88 ? 9.003 -3.042 19.584 1.00 86.94 88 GLY A CA 1
ATOM 692 C C . GLY A 1 88 ? 9.552 -2.383 18.313 1.00 86.94 88 GLY A C 1
ATOM 693 O O . GLY A 1 88 ? 9.752 -3.061 17.312 1.00 86.94 88 GLY A O 1
ATOM 694 N N . GLY A 1 89 ? 9.744 -1.060 18.326 1.00 89.31 89 GLY A N 1
ATOM 695 C CA . GLY A 1 89 ? 10.206 -0.286 17.165 1.00 89.31 89 GLY A CA 1
ATOM 696 C C . GLY A 1 89 ? 9.105 0.081 16.163 1.00 89.31 89 GLY A C 1
ATOM 697 O O . GLY A 1 89 ? 9.353 0.859 15.244 1.00 89.31 89 GLY A O 1
ATOM 698 N N . VAL A 1 90 ? 7.884 -0.421 16.354 1.00 92.75 90 VAL A N 1
ATOM 699 C CA . VAL A 1 90 ? 6.699 -0.000 15.604 1.00 92.75 90 VAL A CA 1
ATOM 700 C C . VAL A 1 90 ? 6.034 1.151 16.348 1.00 92.75 90 VAL A C 1
ATOM 702 O O . VAL A 1 90 ? 5.697 1.007 17.519 1.00 92.75 90 VAL A O 1
ATOM 705 N N . ASN A 1 91 ? 5.815 2.273 15.660 1.00 92.25 91 ASN A N 1
ATOM 706 C CA . ASN A 1 91 ? 5.120 3.434 16.214 1.00 92.25 91 ASN A CA 1
ATOM 707 C C . ASN A 1 91 ? 3.899 3.780 15.367 1.00 92.25 91 ASN A C 1
ATOM 709 O O . ASN A 1 91 ? 4.022 3.934 14.150 1.00 92.25 91 ASN A O 1
ATOM 713 N N . GLY A 1 92 ? 2.743 3.952 16.005 1.00 94.44 92 GLY A N 1
ATOM 714 C CA . GLY A 1 92 ? 1.546 4.461 15.338 1.00 94.44 92 GLY A CA 1
ATOM 715 C C . GLY A 1 92 ? 0.958 3.541 14.264 1.00 94.44 92 GLY A C 1
ATOM 716 O O . GLY A 1 92 ? 0.599 3.999 13.178 1.00 94.44 92 GLY A O 1
ATOM 717 N N . GLN A 1 93 ? 0.897 2.235 14.529 1.00 97.38 93 GLN A N 1
ATOM 718 C CA . GLN A 1 93 ? 0.384 1.252 13.579 1.00 97.38 93 GLN A CA 1
ATOM 719 C C . GLN A 1 93 ? -1.005 0.760 13.988 1.00 97.38 93 GLN A C 1
ATOM 721 O O . GLN A 1 93 ? -1.178 0.206 15.071 1.00 97.38 93 GLN A O 1
ATOM 726 N N . LEU A 1 94 ? -1.991 0.937 13.110 1.00 97.88 94 LEU A N 1
ATOM 727 C CA . LEU A 1 94 ? -3.289 0.273 13.217 1.00 97.88 94 LEU A CA 1
ATOM 728 C C . LEU A 1 94 ? -3.241 -0.989 12.358 1.00 97.88 94 LEU A C 1
ATOM 730 O O . LEU A 1 94 ? -2.979 -0.900 11.157 1.00 97.88 94 LEU A O 1
ATOM 734 N N . GLU A 1 95 ? -3.464 -2.153 12.963 1.00 97.81 95 GLU A N 1
ATOM 735 C CA . GLU A 1 95 ? -3.244 -3.433 12.291 1.00 97.81 95 GLU A CA 1
ATOM 736 C C . GLU A 1 95 ? -4.279 -4.501 12.626 1.00 97.81 95 GLU A C 1
ATOM 738 O O . GLU A 1 95 ? -4.730 -4.625 13.763 1.00 97.81 95 GLU A O 1
ATOM 743 N N . TYR A 1 96 ? -4.589 -5.328 11.632 1.00 98.25 96 TYR A N 1
ATOM 744 C CA . TYR A 1 96 ? -5.209 -6.627 11.849 1.00 98.25 96 TYR A CA 1
ATOM 745 C C . TYR A 1 96 ? -4.128 -7.695 11.974 1.00 98.25 96 TYR A C 1
ATOM 747 O O . TYR A 1 96 ? -3.181 -7.721 11.182 1.00 98.25 96 TYR A O 1
ATOM 755 N N . ARG A 1 97 ? -4.291 -8.601 12.938 1.00 97.19 97 ARG A N 1
ATOM 756 C CA . ARG A 1 97 ? -3.373 -9.715 13.209 1.00 97.19 97 ARG A CA 1
ATOM 757 C C . ARG A 1 97 ? -4.047 -11.066 12.997 1.00 97.19 97 ARG A C 1
ATOM 759 O O . ARG A 1 97 ? -5.260 -11.187 13.148 1.00 97.19 97 ARG A O 1
ATOM 766 N N . ASN A 1 98 ? -3.245 -12.082 12.680 1.00 96.69 98 ASN A N 1
ATOM 767 C CA . ASN A 1 98 ? -3.665 -13.483 12.747 1.00 96.69 98 ASN A CA 1
ATOM 768 C C . ASN A 1 98 ? -3.476 -14.067 14.160 1.00 96.69 98 ASN A C 1
ATOM 770 O O . ASN A 1 98 ? -2.965 -13.394 15.052 1.00 96.69 98 ASN A O 1
ATOM 774 N N . GLU A 1 99 ? -3.841 -15.336 14.355 1.00 96.31 99 GLU A N 1
ATOM 775 C CA . GLU A 1 99 ? -3.798 -16.012 15.665 1.00 96.31 99 GLU A CA 1
ATOM 776 C C . GLU A 1 99 ? -2.388 -16.075 16.274 1.00 96.31 99 GLU A C 1
ATOM 778 O O . GLU A 1 99 ? -2.235 -16.064 17.493 1.00 96.31 99 GLU A O 1
ATOM 783 N N . LEU A 1 100 ? -1.354 -16.069 15.423 1.00 95.19 100 LEU A N 1
ATOM 784 C CA . LEU A 1 100 ? 0.059 -16.030 15.816 1.00 95.19 100 LEU A CA 1
ATOM 785 C C . LEU A 1 100 ? 0.552 -14.612 16.161 1.00 95.19 100 LEU A C 1
ATOM 787 O O . LEU A 1 100 ? 1.730 -14.428 16.450 1.00 95.19 100 LEU A O 1
ATOM 791 N N . GLY A 1 101 ? -0.311 -13.598 16.074 1.00 93.88 101 GLY A N 1
ATOM 792 C CA . GLY A 1 101 ? 0.021 -12.200 16.343 1.00 93.88 101 GLY A CA 1
ATOM 793 C C . GLY A 1 101 ? 0.762 -11.494 15.208 1.00 93.88 101 GLY A C 1
ATOM 794 O O . GLY A 1 101 ? 1.182 -10.352 15.376 1.00 93.88 101 GLY A O 1
ATOM 795 N N . ASN A 1 102 ? 0.910 -12.134 14.045 1.00 95.06 102 ASN A N 1
ATOM 796 C CA . ASN A 1 102 ? 1.546 -11.511 12.888 1.00 95.06 102 ASN A CA 1
ATOM 797 C C . ASN A 1 102 ? 0.557 -10.580 12.174 1.00 95.06 102 ASN A C 1
ATOM 799 O O . ASN A 1 102 ? -0.596 -10.982 11.976 1.00 95.06 102 ASN A O 1
ATOM 803 N N . PRO A 1 103 ? 0.990 -9.397 11.704 1.00 96.19 103 PRO A N 1
ATOM 804 C CA . PRO A 1 103 ? 0.128 -8.522 10.925 1.00 96.19 103 PRO A CA 1
ATOM 805 C C . PRO A 1 103 ? -0.313 -9.197 9.621 1.00 96.19 103 PRO A C 1
ATOM 807 O O . PRO A 1 103 ? 0.474 -9.856 8.935 1.00 96.19 103 PRO A O 1
ATOM 810 N N . VAL A 1 104 ? -1.584 -9.016 9.269 1.00 97.31 104 VAL A N 1
ATOM 811 C CA . VAL A 1 104 ? -2.159 -9.402 7.968 1.00 97.31 104 VAL A CA 1
ATOM 812 C C . VAL A 1 104 ? -2.498 -8.186 7.112 1.00 97.31 104 VAL A C 1
ATOM 814 O O . VAL A 1 104 ? -2.419 -8.262 5.886 1.00 97.31 104 VAL A O 1
ATOM 817 N N . PHE A 1 105 ? -2.812 -7.067 7.764 1.00 97.81 105 PHE A N 1
ATOM 818 C CA . PHE A 1 105 ? -2.988 -5.754 7.163 1.00 97.81 105 PHE A CA 1
ATOM 819 C C . PHE A 1 105 ? -2.598 -4.681 8.174 1.00 97.81 105 PHE A C 1
ATOM 821 O O . PHE A 1 105 ? -2.950 -4.808 9.348 1.00 97.81 105 PHE A O 1
ATOM 828 N N . PHE A 1 106 ? -1.919 -3.623 7.732 1.00 98.00 106 PHE A N 1
ATOM 829 C CA . PHE A 1 106 ? -1.739 -2.437 8.562 1.00 98.00 106 PHE A CA 1
ATOM 830 C C . PHE A 1 106 ? -1.610 -1.153 7.754 1.00 98.00 106 PHE A C 1
ATOM 832 O O . PHE A 1 106 ? -1.206 -1.161 6.590 1.00 98.00 106 PHE A O 1
ATOM 839 N N . THR A 1 107 ? -1.858 -0.045 8.446 1.00 97.94 107 THR A N 1
ATOM 840 C CA . THR A 1 107 ? -1.410 1.297 8.067 1.00 97.94 107 THR A CA 1
ATOM 841 C C . THR A 1 107 ? -0.637 1.908 9.224 1.00 97.94 107 THR A C 1
ATOM 843 O O . THR A 1 107 ? -1.065 1.812 10.378 1.00 97.94 107 THR A O 1
ATOM 846 N N . ASN A 1 108 ? 0.476 2.560 8.917 1.00 97.50 108 ASN A N 1
ATOM 847 C CA . ASN A 1 108 ? 1.304 3.252 9.886 1.00 97.50 108 ASN A CA 1
ATOM 848 C C . ASN A 1 108 ? 1.281 4.756 9.596 1.00 97.50 108 ASN A C 1
ATOM 850 O O . ASN A 1 108 ? 1.795 5.210 8.576 1.00 97.50 108 ASN A O 1
ATOM 854 N N . PHE A 1 109 ? 0.679 5.539 10.489 1.00 96.06 109 PHE A N 1
ATOM 855 C CA . PHE A 1 109 ? 0.532 6.983 10.280 1.00 96.06 109 PHE A CA 1
ATOM 856 C C . PHE A 1 109 ? 1.813 7.775 10.574 1.00 96.06 109 PHE A C 1
ATOM 858 O O . PHE A 1 109 ? 1.901 8.941 10.205 1.00 96.06 109 PHE A O 1
ATOM 865 N N . THR A 1 110 ? 2.805 7.163 11.224 1.00 95.19 110 THR A N 1
ATOM 866 C CA . THR A 1 110 ? 4.081 7.820 11.540 1.00 95.19 110 THR A CA 1
ATOM 867 C C . THR A 1 110 ? 4.992 7.871 10.316 1.00 95.19 110 THR A C 1
ATOM 869 O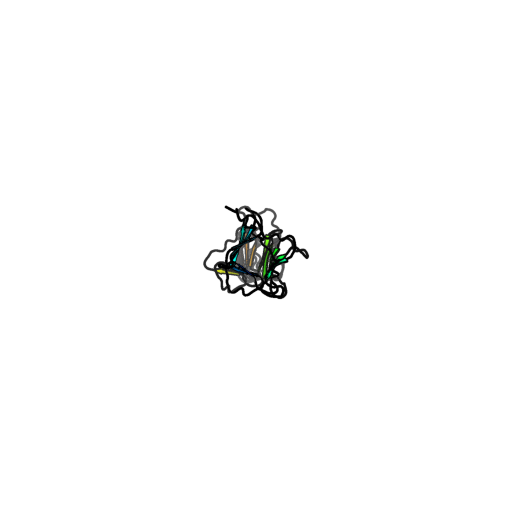 O . THR A 1 110 ? 5.641 8.883 10.074 1.00 95.19 110 THR A O 1
ATOM 872 N N . ASN A 1 111 ? 5.055 6.784 9.541 1.00 95.25 111 ASN A N 1
ATOM 873 C CA . ASN A 1 111 ? 5.931 6.678 8.367 1.00 95.25 111 ASN A CA 1
ATOM 874 C C . ASN A 1 111 ? 5.178 6.596 7.026 1.00 95.25 111 ASN A C 1
ATOM 876 O O . ASN A 1 111 ? 5.817 6.623 5.979 1.00 95.25 111 ASN A O 1
ATOM 880 N N . GLY A 1 112 ? 3.846 6.496 7.045 1.00 96.06 112 GLY A N 1
ATOM 881 C CA . GLY A 1 112 ? 3.008 6.410 5.848 1.00 96.06 112 GLY A CA 1
ATOM 882 C C . GLY A 1 112 ? 2.979 5.034 5.174 1.00 96.06 112 GLY A C 1
ATOM 883 O O . GLY A 1 112 ? 2.358 4.893 4.122 1.00 96.06 112 GLY A O 1
ATOM 884 N N . ASN A 1 113 ? 3.624 4.013 5.746 1.00 96.12 113 ASN A N 1
ATOM 885 C CA . ASN A 1 113 ? 3.678 2.676 5.158 1.00 96.12 113 ASN A CA 1
ATOM 886 C C . ASN A 1 113 ? 2.396 1.878 5.421 1.00 96.12 113 ASN A C 1
ATOM 888 O O . ASN A 1 113 ? 1.731 2.031 6.448 1.00 96.12 113 ASN A O 1
ATOM 892 N N . GLY A 1 114 ? 2.100 0.947 4.518 1.00 96.81 114 GLY A N 1
ATOM 893 C CA . GLY A 1 114 ? 1.044 -0.044 4.685 1.00 96.81 114 GLY A CA 1
ATOM 894 C C . GLY A 1 114 ? 1.479 -1.423 4.203 1.00 96.81 114 GLY A C 1
ATOM 895 O O . GLY A 1 114 ? 2.489 -1.566 3.513 1.00 96.81 114 GLY A O 1
ATOM 896 N N . TYR A 1 115 ? 0.716 -2.445 4.576 1.00 97.06 115 TYR A N 1
ATOM 897 C CA . TYR A 1 115 ? 1.026 -3.837 4.256 1.00 97.06 115 TYR A CA 1
ATOM 898 C C . TYR A 1 115 ? -0.239 -4.662 4.059 1.00 97.06 115 TYR A C 1
ATOM 900 O O . TYR A 1 115 ? -1.220 -4.463 4.768 1.00 97.06 115 TYR A O 1
ATOM 908 N N . PHE A 1 116 ? -0.167 -5.631 3.145 1.00 97.81 116 PHE A N 1
ATOM 909 C CA . PHE A 1 116 ? -1.142 -6.703 2.958 1.00 97.81 116 PHE A CA 1
ATOM 910 C C . PHE A 1 116 ? -0.378 -8.024 2.814 1.00 97.81 116 PHE A C 1
ATOM 912 O O . PHE A 1 116 ? 0.478 -8.142 1.939 1.00 97.81 116 PHE A O 1
ATOM 919 N N . ARG A 1 117 ? -0.678 -9.032 3.645 1.00 95.56 117 ARG A N 1
ATOM 920 C CA . ARG A 1 117 ? 0.081 -10.301 3.664 1.00 95.56 117 ARG A CA 1
ATOM 921 C C . ARG A 1 117 ? -0.061 -11.151 2.403 1.00 95.56 117 ARG A C 1
ATOM 923 O O . ARG A 1 117 ? 0.838 -11.925 2.101 1.00 95.56 117 ARG A O 1
ATOM 930 N N . ASN A 1 118 ? -1.177 -11.016 1.691 1.00 95.62 118 ASN A N 1
ATOM 931 C CA . ASN A 1 118 ? -1.509 -11.862 0.548 1.00 95.62 118 ASN A CA 1
ATOM 932 C C . ASN A 1 118 ? -1.862 -11.027 -0.687 1.00 95.62 118 ASN A C 1
ATOM 934 O O . ASN A 1 118 ? -0.978 -10.589 -1.415 1.00 95.62 118 ASN A O 1
ATOM 938 N N . ARG A 1 119 ? -3.157 -10.844 -0.954 1.00 97.19 119 ARG A N 1
ATOM 939 C CA . ARG A 1 119 ? -3.650 -10.202 -2.170 1.00 97.19 119 ARG A CA 1
ATOM 940 C C . ARG A 1 119 ? -4.377 -8.906 -1.834 1.00 97.19 119 ARG A C 1
ATOM 942 O O . ARG A 1 119 ? -5.166 -8.877 -0.894 1.00 97.19 119 ARG A O 1
ATOM 949 N N . LEU A 1 120 ? -4.136 -7.877 -2.636 1.00 96.94 120 LEU A N 1
ATOM 950 C CA . LEU A 1 120 ? -4.881 -6.627 -2.667 1.00 96.94 120 LEU A CA 1
ATOM 951 C C . LEU A 1 120 ? -5.716 -6.585 -3.950 1.00 96.94 120 LEU A C 1
ATOM 953 O O . LEU A 1 120 ? -5.176 -6.568 -5.058 1.00 96.94 120 LEU A O 1
ATOM 957 N N . GLY A 1 121 ? -7.036 -6.579 -3.792 1.00 97.06 121 GLY A N 1
ATOM 958 C CA . GLY A 1 121 ? -7.971 -6.293 -4.873 1.00 97.06 121 GLY A CA 1
ATOM 959 C C . GLY A 1 121 ? -8.359 -4.816 -4.868 1.00 97.06 121 GLY A C 1
ATOM 960 O O . GLY A 1 121 ? -8.728 -4.285 -3.824 1.00 97.06 121 GLY A O 1
ATOM 961 N N . ILE A 1 122 ? -8.295 -4.158 -6.024 1.00 97.25 122 ILE A N 1
ATOM 962 C CA . ILE A 1 122 ? -8.877 -2.832 -6.255 1.00 97.25 122 ILE A CA 1
ATOM 963 C C . ILE A 1 122 ? -10.048 -3.039 -7.212 1.00 97.25 122 ILE A C 1
ATOM 965 O O . ILE A 1 122 ? -9.863 -3.563 -8.310 1.00 97.25 122 ILE A O 1
ATOM 969 N N . SER A 1 123 ? -11.253 -2.692 -6.755 1.00 97.31 123 SER A N 1
ATOM 970 C CA . SER A 1 123 ? -12.522 -2.965 -7.452 1.00 97.31 123 SER A CA 1
ATOM 971 C C . SER A 1 123 ? -12.820 -4.458 -7.688 1.00 97.31 123 SER A C 1
ATOM 973 O O . SER A 1 123 ? -13.623 -4.810 -8.543 1.00 97.31 123 SER A O 1
ATOM 975 N N . THR A 1 124 ? -12.207 -5.362 -6.915 1.00 96.69 124 THR A N 1
ATOM 976 C CA . THR A 1 124 ? -12.495 -6.805 -6.947 1.00 96.69 124 THR A CA 1
ATOM 977 C C . THR A 1 124 ? -12.301 -7.432 -5.570 1.00 96.69 124 THR A C 1
ATOM 979 O O . THR A 1 124 ? -11.319 -7.146 -4.887 1.00 96.69 124 THR A O 1
ATOM 982 N N . ILE A 1 125 ? -13.225 -8.304 -5.159 1.00 96.69 125 ILE A N 1
ATOM 983 C CA . ILE A 1 125 ? -13.144 -9.043 -3.884 1.00 96.69 125 ILE A CA 1
ATOM 984 C C . ILE A 1 125 ? -12.471 -10.416 -4.026 1.00 96.69 125 ILE A C 1
ATOM 986 O O . ILE A 1 125 ? -12.110 -11.027 -3.026 1.00 96.69 125 ILE A O 1
ATOM 990 N N . ASN A 1 126 ? -12.261 -10.885 -5.262 1.00 96.50 126 ASN A N 1
ATOM 991 C CA . ASN A 1 126 ? -11.618 -12.163 -5.579 1.00 96.50 126 ASN A CA 1
ATOM 992 C C . ASN A 1 126 ? -10.343 -11.921 -6.412 1.00 96.50 126 ASN A C 1
ATOM 994 O O . ASN A 1 126 ? -10.302 -12.234 -7.605 1.00 96.50 126 ASN A O 1
ATOM 998 N N . PRO A 1 127 ? -9.290 -11.315 -5.832 1.00 97.88 127 PRO A N 1
ATOM 999 C CA . PRO A 1 127 ? -8.064 -11.015 -6.562 1.00 97.88 127 PRO A CA 1
ATOM 1000 C C . PRO A 1 127 ? -7.362 -12.298 -7.039 1.00 97.88 127 PRO A C 1
ATOM 1002 O O . PRO A 1 127 ? -7.213 -13.248 -6.269 1.00 97.88 127 PRO A O 1
ATOM 1005 N N . LEU A 1 128 ? -6.890 -12.320 -8.292 1.00 97.25 128 LEU A N 1
ATOM 1006 C CA . LEU A 1 128 ? -6.208 -13.477 -8.902 1.00 97.25 128 LEU A CA 1
ATOM 1007 C C . LEU A 1 128 ? -4.677 -13.442 -8.732 1.00 97.25 128 LEU A C 1
ATOM 1009 O O . LEU A 1 128 ? -4.013 -14.463 -8.887 1.00 97.25 128 LEU A O 1
ATOM 1013 N N . ALA A 1 129 ? -4.123 -12.287 -8.364 1.00 97.12 129 ALA A N 1
ATOM 1014 C CA . ALA A 1 129 ? -2.701 -12.056 -8.120 1.00 97.12 129 ALA A CA 1
ATOM 1015 C C . ALA A 1 129 ? -2.500 -11.259 -6.820 1.00 97.12 129 ALA A C 1
ATOM 1017 O O . ALA A 1 129 ? -3.473 -10.832 -6.196 1.00 97.12 129 ALA A O 1
ATOM 1018 N N . ALA A 1 130 ? -1.244 -11.055 -6.405 1.00 96.94 130 ALA A N 1
ATOM 1019 C CA . ALA A 1 130 ? -0.914 -10.255 -5.218 1.00 96.94 130 ALA A CA 1
ATOM 1020 C C . ALA A 1 130 ? -1.478 -8.823 -5.298 1.00 96.94 130 ALA A C 1
ATOM 1022 O O . ALA A 1 130 ? -1.924 -8.283 -4.293 1.00 96.94 130 ALA A O 1
ATOM 1023 N N . LEU A 1 131 ? -1.529 -8.245 -6.498 1.00 96.88 131 LEU A N 1
ATOM 1024 C CA . LEU A 1 131 ? -2.280 -7.032 -6.803 1.00 96.88 131 LEU A CA 1
ATOM 1025 C C . LEU A 1 131 ? -3.181 -7.319 -8.007 1.00 96.88 131 LEU A C 1
ATOM 1027 O O . LEU A 1 131 ? -2.685 -7.739 -9.050 1.00 96.88 131 LEU A O 1
ATOM 1031 N N . HIS A 1 132 ? -4.488 -7.102 -7.870 1.00 97.44 132 HIS A N 1
ATOM 1032 C CA . HIS A 1 132 ? -5.453 -7.209 -8.966 1.00 97.44 132 HIS A CA 1
ATOM 1033 C C . HIS A 1 132 ? -6.306 -5.940 -9.003 1.00 97.44 132 HIS A C 1
ATOM 1035 O O . HIS A 1 132 ? -7.040 -5.668 -8.057 1.00 97.44 132 HIS A O 1
ATOM 1041 N N . VAL A 1 133 ? -6.208 -5.172 -10.087 1.00 96.94 133 VAL A N 1
ATOM 1042 C CA . VAL A 1 133 ? -7.064 -4.007 -10.346 1.00 96.94 133 VAL A CA 1
ATOM 1043 C C . VAL A 1 133 ? -8.065 -4.388 -11.433 1.00 96.94 133 VAL A C 1
ATOM 1045 O O . VAL A 1 133 ? -7.639 -4.773 -12.519 1.00 96.94 133 VAL A O 1
ATOM 1048 N N . ALA A 1 134 ? -9.362 -4.316 -11.135 1.00 96.50 134 ALA A N 1
ATOM 1049 C CA . ALA A 1 134 ? -10.442 -4.633 -12.072 1.00 96.50 134 ALA A CA 1
ATOM 1050 C C . ALA A 1 134 ? -11.207 -3.367 -12.501 1.00 96.50 134 ALA A C 1
ATOM 1052 O O . ALA A 1 134 ? -11.330 -2.423 -11.721 1.00 96.50 134 ALA A O 1
ATOM 1053 N N . ASP A 1 135 ? -11.713 -3.358 -13.738 1.00 90.38 135 ASP A N 1
ATOM 1054 C CA . ASP A 1 135 ? -12.674 -2.380 -14.282 1.00 90.38 135 ASP A CA 1
ATOM 1055 C C . ASP A 1 135 ? -12.324 -0.890 -14.074 1.00 90.38 135 ASP A C 1
ATOM 1057 O O . ASP A 1 135 ? -13.200 -0.036 -13.938 1.00 90.38 135 ASP A O 1
ATOM 1061 N N . SER A 1 136 ? -11.027 -0.556 -14.053 1.00 91.00 136 SER A N 1
ATOM 1062 C CA . SER A 1 136 ? -10.528 0.823 -13.987 1.00 91.00 136 SER A CA 1
ATOM 1063 C C . SER A 1 136 ? -9.080 0.933 -14.484 1.00 91.00 136 SER A C 1
ATOM 1065 O O . SER A 1 136 ? -8.371 -0.066 -14.620 1.00 91.00 136 SER A O 1
ATOM 1067 N N . SER A 1 137 ? -8.627 2.158 -14.747 1.00 94.31 137 SER A N 1
ATOM 1068 C CA . SER A 1 137 ? -7.255 2.456 -15.174 1.00 94.31 137 SER A CA 1
ATOM 1069 C C . SER A 1 137 ? -6.290 2.519 -13.989 1.00 94.31 137 SER A C 1
ATOM 1071 O O . SER A 1 137 ? -6.627 3.027 -12.920 1.00 94.31 137 SER A O 1
ATOM 1073 N N . VAL A 1 138 ? -5.043 2.093 -14.206 1.00 95.81 138 VAL A N 1
ATOM 1074 C CA . VAL A 1 138 ? -3.936 2.326 -13.267 1.00 95.81 138 VAL A CA 1
ATOM 1075 C C . VAL A 1 138 ? -3.072 3.471 -13.789 1.00 95.81 138 VAL A C 1
ATOM 1077 O O . VAL A 1 138 ? -2.518 3.381 -14.883 1.00 95.81 138 VAL A O 1
ATOM 1080 N N . LEU A 1 139 ? -2.944 4.545 -13.006 1.00 95.38 139 LEU A N 1
ATOM 1081 C CA . LEU A 1 139 ? -2.090 5.687 -13.332 1.00 95.38 139 LEU A CA 1
ATOM 1082 C C . LEU A 1 139 ? -0.756 5.592 -12.584 1.00 95.38 139 LEU A C 1
ATOM 1084 O O . LEU A 1 139 ? -0.712 5.697 -11.360 1.00 95.38 139 LEU A O 1
ATOM 1088 N N . PHE A 1 140 ? 0.338 5.475 -13.336 1.00 95.38 140 PHE A N 1
ATOM 1089 C CA . PHE A 1 140 ? 1.696 5.672 -12.833 1.00 95.38 140 PHE A CA 1
ATOM 1090 C C . PHE A 1 140 ? 2.218 7.009 -13.358 1.00 95.38 140 PHE A C 1
ATOM 1092 O O . PHE A 1 140 ? 2.424 7.162 -14.559 1.00 95.38 140 PHE A O 1
ATOM 1099 N N . ALA A 1 141 ? 2.415 7.983 -12.471 1.00 94.94 141 ALA A N 1
ATOM 1100 C CA . ALA A 1 141 ? 2.817 9.335 -12.849 1.00 94.94 141 ALA A CA 1
ATOM 1101 C C . ALA A 1 141 ? 4.203 9.699 -12.301 1.00 94.94 141 ALA A C 1
ATOM 1103 O O . ALA A 1 141 ? 4.679 9.147 -11.307 1.00 94.94 141 ALA A O 1
ATOM 1104 N N . ALA A 1 142 ? 4.844 10.651 -12.970 1.00 93.44 142 ALA A N 1
ATOM 1105 C CA . ALA A 1 142 ? 6.043 11.344 -12.521 1.00 93.44 142 ALA A CA 1
ATOM 1106 C C . ALA A 1 142 ? 5.856 12.853 -12.772 1.00 93.44 142 ALA A C 1
ATOM 1108 O O . ALA A 1 142 ? 5.018 13.219 -13.603 1.00 93.44 142 ALA A O 1
ATOM 1109 N N . PRO A 1 143 ? 6.596 13.737 -12.078 1.00 91.00 143 PRO A N 1
ATOM 1110 C CA . PRO A 1 143 ? 6.586 15.166 -12.384 1.00 91.00 143 PRO A CA 1
ATOM 1111 C C . PRO A 1 143 ? 6.952 15.435 -13.851 1.00 91.00 143 PRO A C 1
ATOM 1113 O O . PRO A 1 143 ? 7.780 14.728 -14.423 1.00 91.00 143 PRO A O 1
ATOM 1116 N N . SER A 1 144 ? 6.367 16.476 -14.452 1.00 90.81 144 SER A N 1
ATOM 1117 C CA . SER A 1 144 ? 6.649 16.864 -15.845 1.00 90.81 144 SER A CA 1
ATOM 1118 C C . SER A 1 144 ? 8.101 17.303 -16.060 1.00 90.81 144 SER A C 1
ATOM 1120 O O . SER A 1 144 ? 8.662 17.085 -17.131 1.00 90.81 144 SER A O 1
ATOM 1122 N N . ALA A 1 145 ? 8.719 17.894 -15.036 1.00 95.56 145 ALA A N 1
ATOM 1123 C CA . ALA A 1 145 ? 10.145 18.182 -14.994 1.00 95.56 145 ALA A CA 1
ATOM 1124 C C . ALA A 1 145 ? 10.883 17.057 -14.254 1.00 95.56 145 ALA A C 1
ATOM 1126 O O . ALA A 1 145 ? 10.679 16.848 -13.056 1.00 95.56 145 ALA A O 1
ATOM 1127 N N . LEU A 1 146 ? 11.755 16.344 -14.966 1.00 96.50 146 LEU A N 1
ATOM 1128 C CA . LEU A 1 146 ? 12.604 15.306 -14.383 1.00 96.50 146 LEU A CA 1
ATOM 1129 C C . LEU A 1 146 ? 13.818 15.929 -13.671 1.00 96.50 146 LEU A C 1
ATOM 1131 O O . LEU A 1 146 ? 14.332 16.955 -14.125 1.00 96.50 146 LEU A O 1
ATOM 1135 N N . PRO A 1 147 ? 14.307 15.331 -12.569 1.00 95.81 147 PRO A N 1
ATOM 1136 C CA . PRO A 1 147 ? 15.482 15.834 -11.867 1.00 95.81 147 PRO A CA 1
ATOM 1137 C C . PRO A 1 147 ? 16.737 15.746 -12.744 1.00 95.81 147 PRO A C 1
ATOM 1139 O O . PRO A 1 147 ? 16.965 14.747 -13.426 1.00 95.81 147 PRO A O 1
ATOM 1142 N N . SER A 1 148 ? 17.604 16.759 -12.665 1.00 93.44 148 SER A N 1
ATOM 1143 C CA . SER A 1 148 ? 18.919 16.751 -13.328 1.00 93.44 148 SER A CA 1
ATOM 1144 C C . SER A 1 148 ? 19.868 15.695 -12.749 1.00 93.44 148 SER A C 1
ATOM 1146 O O . SER A 1 148 ? 20.746 15.202 -13.454 1.00 93.44 148 SER A O 1
ATOM 1148 N N . SER A 1 149 ? 19.664 15.316 -11.483 1.00 94.94 149 SER A N 1
ATOM 1149 C CA . SER A 1 149 ? 20.385 14.242 -10.798 1.00 94.94 149 SER A CA 1
ATOM 1150 C C . SER A 1 149 ? 19.399 13.220 -10.216 1.00 94.94 149 SER A C 1
ATOM 1152 O O . SER A 1 149 ? 18.907 13.398 -9.100 1.00 94.94 149 SER A O 1
ATOM 1154 N N . PRO A 1 150 ? 19.055 12.165 -10.974 1.00 95.81 150 PRO A N 1
ATOM 1155 C CA . PRO A 1 150 ? 18.207 11.088 -10.479 1.00 95.81 150 PRO A CA 1
ATOM 1156 C C . PRO A 1 150 ? 18.914 10.223 -9.414 1.00 95.81 150 PRO A C 1
ATOM 1158 O O . PRO A 1 150 ? 20.051 9.795 -9.605 1.00 95.81 150 PRO A O 1
ATOM 1161 N N . ASN A 1 151 ? 18.218 9.889 -8.328 1.00 95.81 151 ASN A N 1
ATOM 1162 C CA . ASN A 1 151 ? 18.564 8.827 -7.378 1.00 95.81 151 ASN A CA 1
ATOM 1163 C C . ASN A 1 151 ? 18.498 7.447 -8.039 1.00 95.81 151 ASN A C 1
ATOM 1165 O O . ASN A 1 151 ? 17.843 7.279 -9.059 1.00 95.81 151 ASN A O 1
ATOM 1169 N N . GLY A 1 152 ? 19.114 6.431 -7.431 1.00 95.12 152 GLY A N 1
ATOM 1170 C CA . GLY A 1 152 ? 19.014 5.041 -7.893 1.00 95.12 152 GLY A CA 1
ATOM 1171 C C . GLY A 1 152 ? 17.564 4.559 -8.095 1.00 95.12 152 GLY A C 1
ATOM 1172 O O . GLY A 1 152 ? 16.663 5.026 -7.392 1.00 95.12 152 GLY A O 1
ATOM 1173 N N . PRO A 1 153 ? 17.314 3.625 -9.035 1.00 95.06 153 PRO A N 1
ATOM 1174 C CA . PRO A 1 153 ? 16.029 2.939 -9.091 1.00 95.06 153 PRO A CA 1
ATOM 1175 C C . PRO A 1 153 ? 15.778 2.173 -7.775 1.00 95.06 153 PRO A C 1
ATOM 1177 O O . PRO A 1 153 ? 16.732 1.852 -7.066 1.00 95.06 153 PRO A O 1
ATOM 1180 N N . PRO A 1 154 ? 14.519 1.810 -7.459 1.00 93.56 154 PRO A N 1
ATOM 1181 C CA . PRO A 1 154 ? 14.187 1.050 -6.247 1.00 93.56 154 PRO A CA 1
ATOM 1182 C C . PRO A 1 154 ? 14.928 -0.291 -6.108 1.00 93.56 154 PRO A C 1
ATOM 1184 O O . PRO A 1 154 ? 15.007 -0.837 -5.013 1.00 93.56 154 PRO A O 1
ATOM 1187 N N . VAL A 1 155 ? 15.452 -0.835 -7.212 1.00 95.19 155 VAL A N 1
ATOM 1188 C CA . VAL A 1 155 ? 16.253 -2.061 -7.250 1.00 95.19 155 VAL A CA 1
ATOM 1189 C C . VAL A 1 155 ? 17.291 -1.988 -8.376 1.00 95.19 155 VAL A C 1
ATOM 1191 O O . VAL A 1 155 ? 16.959 -1.627 -9.508 1.00 95.19 155 VAL A O 1
ATOM 1194 N N . SER A 1 156 ? 18.526 -2.386 -8.072 1.00 95.12 156 SER A N 1
ATOM 1195 C CA . SER A 1 156 ? 19.677 -2.456 -8.992 1.00 95.12 156 SER A CA 1
ATOM 1196 C C . SER A 1 156 ? 20.217 -3.891 -9.077 1.00 95.12 156 SER A C 1
ATOM 1198 O O . SER A 1 156 ? 19.744 -4.766 -8.352 1.00 95.12 156 SER A O 1
ATOM 1200 N N . ASN A 1 157 ? 21.215 -4.131 -9.929 1.00 96.06 157 ASN A N 1
ATOM 1201 C CA . ASN A 1 157 ? 21.852 -5.429 -10.184 1.00 96.06 157 ASN A CA 1
ATOM 1202 C C . ASN A 1 157 ? 20.910 -6.453 -10.826 1.00 96.06 157 ASN A C 1
ATOM 1204 O O . ASN A 1 157 ? 19.885 -6.085 -11.394 1.00 96.06 157 ASN A O 1
ATOM 1208 N N . ALA A 1 158 ? 21.275 -7.736 -10.763 1.00 97.31 158 ALA A N 1
ATOM 1209 C CA . ALA A 1 158 ? 20.563 -8.844 -11.387 1.00 97.31 158 ALA A CA 1
ATOM 1210 C C . ALA A 1 158 ? 19.119 -9.017 -10.878 1.00 97.31 158 ALA A C 1
ATOM 1212 O O . ALA A 1 158 ? 18.780 -8.624 -9.763 1.00 97.31 158 ALA A O 1
ATOM 1213 N N . GLY A 1 159 ? 18.268 -9.639 -11.694 1.00 97.19 159 GLY A N 1
ATOM 1214 C CA . GLY A 1 159 ? 16.920 -10.065 -11.317 1.00 97.19 159 GLY A CA 1
ATOM 1215 C C . GLY A 1 159 ? 15.830 -9.625 -12.290 1.00 97.19 159 GLY A C 1
ATOM 1216 O O . GLY A 1 159 ? 16.007 -8.687 -13.076 1.00 97.19 159 GLY A O 1
ATOM 1217 N N . ASN A 1 160 ? 14.683 -10.295 -12.187 1.00 97.69 160 ASN A N 1
ATOM 1218 C CA . ASN A 1 160 ? 13.506 -10.050 -13.014 1.00 97.69 160 ASN A CA 1
ATOM 1219 C C . ASN A 1 160 ? 12.600 -9.006 -12.362 1.00 97.69 160 ASN A C 1
ATOM 1221 O O . ASN A 1 160 ? 12.336 -9.079 -11.163 1.00 97.69 160 ASN A O 1
ATOM 1225 N N . ARG A 1 161 ? 12.120 -8.032 -13.136 1.00 96.81 161 ARG A N 1
ATOM 1226 C CA . ARG A 1 161 ? 11.236 -6.973 -12.640 1.00 96.81 161 ARG A CA 1
ATOM 1227 C C . ARG A 1 161 ? 10.415 -6.339 -13.759 1.00 96.81 161 ARG A C 1
ATOM 1229 O O . ARG A 1 161 ? 10.860 -6.250 -14.901 1.00 96.81 161 ARG A O 1
ATOM 1236 N N . MET A 1 162 ? 9.250 -5.824 -13.386 1.00 96.75 162 MET A N 1
ATOM 1237 C CA . MET A 1 162 ? 8.604 -4.715 -14.083 1.00 96.75 162 MET A CA 1
ATOM 1238 C C . MET A 1 162 ? 8.918 -3.449 -13.283 1.00 96.75 162 MET A C 1
ATOM 1240 O O . MET A 1 162 ? 8.699 -3.427 -12.074 1.00 96.75 162 MET A O 1
ATOM 1244 N N . LEU A 1 163 ? 9.462 -2.418 -13.922 1.00 96.75 163 LEU A N 1
ATOM 1245 C CA . LEU A 1 163 ? 9.899 -1.202 -13.243 1.00 96.75 163 LEU A CA 1
ATOM 1246 C C . LEU A 1 163 ? 9.499 0.036 -14.047 1.00 96.75 163 LEU A C 1
ATOM 1248 O O . LEU A 1 163 ? 9.999 0.268 -15.146 1.00 96.75 163 LEU A O 1
ATOM 1252 N N . TRP A 1 164 ? 8.649 0.863 -13.439 1.00 97.38 164 TRP A N 1
ATOM 1253 C CA . TRP A 1 164 ? 8.498 2.272 -13.788 1.00 97.38 164 TRP A CA 1
ATOM 1254 C C . TRP A 1 164 ? 9.489 3.092 -12.959 1.00 97.38 164 TRP A C 1
ATOM 1256 O O . TRP A 1 164 ? 9.326 3.245 -11.748 1.00 97.38 164 TRP A O 1
ATOM 1266 N N . TYR A 1 165 ? 10.539 3.602 -13.596 1.00 97.38 165 TYR A N 1
ATOM 1267 C CA . TYR A 1 165 ? 11.533 4.446 -12.946 1.00 97.38 165 TYR A CA 1
ATOM 1268 C C . TYR A 1 165 ? 11.183 5.918 -13.173 1.00 97.38 165 TYR A C 1
ATOM 1270 O O . TYR A 1 165 ? 11.621 6.555 -14.134 1.00 97.38 165 TYR A O 1
ATOM 1278 N N . SER A 1 166 ? 10.358 6.440 -12.264 1.00 96.94 166 SER A N 1
ATOM 1279 C CA . SER A 1 166 ? 9.708 7.751 -12.369 1.00 96.94 166 SER A CA 1
ATOM 1280 C C . SER A 1 166 ? 10.679 8.911 -12.595 1.00 96.94 166 SER A C 1
ATOM 1282 O O . SER A 1 166 ? 10.390 9.797 -13.390 1.00 96.94 166 SER A O 1
ATOM 1284 N N . GLN A 1 167 ? 11.863 8.889 -11.978 1.00 96.81 167 GLN A N 1
ATOM 1285 C CA . GLN A 1 167 ? 12.838 9.980 -12.100 1.00 96.81 167 GLN A CA 1
ATOM 1286 C C . GLN A 1 167 ? 13.488 10.095 -13.485 1.00 96.81 167 GLN A C 1
ATOM 1288 O O . GLN A 1 167 ? 14.089 11.119 -13.792 1.00 96.81 167 GLN A O 1
ATOM 1293 N N . LYS A 1 168 ? 13.364 9.064 -14.327 1.00 97.44 168 LYS A N 1
ATOM 1294 C CA . LYS A 1 168 ? 13.771 9.103 -15.737 1.00 97.44 168 LYS A CA 1
ATOM 1295 C C . LYS A 1 168 ? 12.603 8.890 -16.694 1.00 97.44 168 LYS A C 1
ATOM 1297 O O . LYS A 1 168 ? 12.845 8.767 -17.889 1.00 97.44 168 LYS A O 1
ATOM 1302 N N . ALA A 1 169 ? 11.371 8.812 -16.184 1.00 97.69 169 ALA A N 1
ATOM 1303 C CA . ALA A 1 169 ? 10.187 8.424 -16.946 1.00 97.69 169 ALA A CA 1
ATOM 1304 C C . ALA A 1 169 ? 10.431 7.188 -17.840 1.00 97.69 169 ALA A C 1
ATOM 1306 O O . ALA A 1 169 ? 10.030 7.143 -19.001 1.00 97.69 169 ALA A O 1
ATOM 1307 N N . ALA A 1 170 ? 11.163 6.206 -17.308 1.00 97.94 170 ALA A N 1
ATOM 1308 C CA . ALA A 1 170 ? 11.653 5.063 -18.064 1.00 97.94 170 ALA A CA 1
ATOM 1309 C C . ALA A 1 170 ? 10.948 3.777 -17.627 1.00 97.94 170 ALA A C 1
ATOM 1311 O O . ALA A 1 170 ? 10.706 3.567 -16.436 1.00 97.94 170 ALA A O 1
ATOM 1312 N N . PHE A 1 171 ? 10.662 2.893 -18.582 1.00 98.38 171 PHE A N 1
ATOM 1313 C CA . PHE A 1 171 ? 9.969 1.633 -18.317 1.00 98.38 171 PHE A CA 1
ATOM 1314 C C . PHE A 1 171 ? 10.847 0.423 -18.638 1.00 98.38 171 PHE A C 1
ATOM 1316 O O . PHE A 1 171 ? 11.554 0.404 -19.651 1.00 98.38 171 PHE A O 1
ATOM 1323 N N . ARG A 1 172 ? 10.824 -0.578 -17.755 1.00 98.12 172 ARG A N 1
ATOM 1324 C CA . ARG A 1 172 ? 11.560 -1.841 -17.875 1.00 98.12 172 ARG A CA 1
ATOM 1325 C C . ARG A 1 172 ? 10.639 -3.023 -17.606 1.00 98.12 172 ARG A C 1
ATOM 1327 O O . ARG A 1 172 ? 9.854 -2.974 -16.663 1.00 98.12 172 ARG A O 1
ATOM 1334 N N . THR A 1 173 ? 10.760 -4.093 -18.385 1.00 98.44 173 THR A N 1
ATOM 1335 C CA . THR A 1 173 ? 10.031 -5.348 -18.134 1.00 98.44 173 THR A CA 1
ATOM 1336 C C . THR A 1 173 ? 10.812 -6.570 -18.617 1.00 98.44 173 THR A C 1
ATOM 1338 O O . THR A 1 173 ? 11.319 -6.581 -19.735 1.00 98.44 173 THR A O 1
ATOM 1341 N N . GLY A 1 174 ? 10.984 -7.584 -17.766 1.00 98.00 174 GLY A N 1
ATOM 1342 C CA . GLY A 1 174 ? 11.876 -8.726 -18.031 1.00 98.00 174 GLY A CA 1
ATOM 1343 C C . GLY A 1 174 ? 12.982 -8.851 -16.981 1.00 98.00 174 GLY A C 1
ATOM 1344 O O . GLY A 1 174 ? 12.679 -8.750 -15.794 1.00 98.00 174 GLY A O 1
ATOM 1345 N N . GLY A 1 175 ? 14.239 -9.073 -17.382 1.00 97.62 175 GLY A N 1
ATOM 1346 C CA . GLY A 1 175 ? 15.335 -9.347 -16.445 1.00 97.62 175 GLY A CA 1
ATOM 1347 C C . GLY A 1 175 ? 16.727 -8.905 -16.892 1.00 97.62 175 GLY A C 1
ATOM 1348 O O . GLY A 1 175 ? 16.976 -8.610 -18.056 1.00 97.62 175 GLY A O 1
ATOM 1349 N N . THR A 1 176 ? 17.649 -8.867 -15.935 1.00 97.12 176 THR A N 1
ATOM 1350 C CA . THR A 1 176 ? 19.080 -8.606 -16.152 1.00 97.12 176 THR A CA 1
ATOM 1351 C C . THR A 1 176 ? 19.904 -9.590 -15.326 1.00 97.12 176 THR A C 1
ATOM 1353 O O . THR A 1 176 ? 19.518 -9.927 -14.206 1.00 97.12 176 THR A O 1
ATOM 1356 N N . SER A 1 177 ? 21.029 -10.058 -15.858 1.00 97.06 177 SER A N 1
ATOM 1357 C CA . SER A 1 177 ? 22.032 -10.866 -15.156 1.00 97.06 177 SER A CA 1
ATOM 1358 C C . SER A 1 177 ? 23.021 -10.009 -14.358 1.00 97.06 177 SER A C 1
ATOM 1360 O O . SER A 1 177 ? 23.733 -10.517 -13.495 1.00 97.06 177 SER A O 1
ATOM 1362 N N . SER A 1 178 ? 23.064 -8.701 -14.631 1.00 95.56 178 SER A N 1
ATOM 1363 C CA . SER A 1 178 ? 24.000 -7.753 -14.023 1.00 95.56 178 SER A CA 1
ATOM 1364 C C . SER A 1 178 ? 23.372 -6.349 -13.935 1.00 95.56 178 SER A C 1
ATOM 1366 O O . SER A 1 178 ? 22.209 -6.211 -13.560 1.00 95.56 178 SER A O 1
ATOM 1368 N N . THR A 1 179 ? 24.110 -5.302 -14.291 1.00 96.06 179 THR A N 1
ATOM 1369 C CA . THR A 1 179 ? 23.799 -3.878 -14.075 1.00 96.06 179 THR A CA 1
ATOM 1370 C C . THR A 1 179 ? 23.085 -3.212 -15.263 1.00 96.06 179 THR A C 1
ATOM 1372 O O . THR A 1 179 ? 23.060 -1.982 -15.391 1.00 96.06 179 THR A O 1
ATOM 1375 N N . ALA A 1 180 ? 22.499 -3.997 -16.180 1.00 95.31 180 ALA A N 1
ATOM 1376 C CA . ALA A 1 180 ? 21.893 -3.468 -17.405 1.00 95.31 180 ALA A CA 1
ATOM 1377 C C . ALA A 1 180 ? 20.720 -2.513 -17.130 1.00 95.31 180 ALA A C 1
ATOM 1379 O O . ALA A 1 180 ? 20.450 -1.652 -17.964 1.00 95.31 180 ALA A O 1
ATOM 1380 N N . TRP A 1 181 ? 20.068 -2.614 -15.963 1.00 96.44 181 TRP A N 1
ATOM 1381 C CA . TRP A 1 181 ? 18.989 -1.720 -15.506 1.00 96.44 181 TRP A CA 1
ATOM 1382 C C . TRP A 1 181 ? 19.349 -0.914 -14.255 1.00 96.44 181 TRP A C 1
ATOM 1384 O O . TRP A 1 181 ? 18.469 -0.473 -13.518 1.00 96.44 181 TRP A O 1
ATOM 1394 N N . ASP A 1 182 ? 20.637 -0.682 -14.030 1.00 9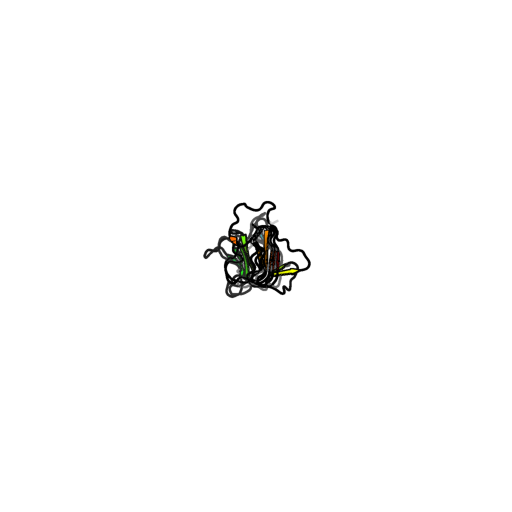7.06 182 ASP A N 1
ATOM 1395 C CA . ASP A 1 182 ? 21.082 0.274 -13.022 1.00 97.06 182 ASP A CA 1
ATOM 1396 C C . ASP A 1 182 ? 20.904 1.705 -13.530 1.00 97.06 182 ASP A C 1
ATOM 1398 O O . ASP A 1 182 ? 20.743 1.942 -14.730 1.00 97.06 182 ASP A O 1
ATOM 1402 N N . LYS A 1 183 ? 20.969 2.678 -12.612 1.00 96.69 183 LYS A N 1
ATOM 1403 C CA . LYS A 1 183 ? 20.771 4.108 -12.899 1.00 96.69 183 LYS A CA 1
ATOM 1404 C C . LYS A 1 183 ? 21.475 4.563 -14.182 1.00 96.69 183 LYS A C 1
ATOM 1406 O O . LYS A 1 183 ? 20.846 5.229 -15.003 1.00 96.69 183 LYS A O 1
ATOM 1411 N N . ASP A 1 184 ? 22.743 4.204 -14.364 1.00 94.88 184 ASP A N 1
ATOM 1412 C CA . ASP A 1 184 ? 23.578 4.674 -15.483 1.00 94.88 184 ASP A CA 1
ATOM 1413 C C . ASP A 1 184 ? 23.317 3.920 -16.794 1.00 94.88 184 ASP A C 1
ATOM 1415 O O . ASP A 1 184 ? 23.703 4.365 -17.871 1.00 94.88 184 ASP A O 1
ATOM 1419 N N . SER A 1 185 ? 22.590 2.808 -16.718 1.00 96.56 185 SER A N 1
ATOM 1420 C CA . SER A 1 185 ? 22.162 2.010 -17.864 1.00 96.56 185 SER A CA 1
ATOM 1421 C C . SER A 1 185 ? 20.722 2.317 -18.306 1.00 96.56 185 SER A C 1
ATOM 1423 O O . SER A 1 185 ? 20.188 1.658 -19.202 1.00 96.56 185 SER A O 1
ATOM 1425 N N . ILE A 1 186 ? 20.078 3.316 -17.690 1.00 98.12 186 ILE A N 1
ATOM 1426 C CA . ILE A 1 186 ? 18.716 3.748 -18.012 1.00 98.12 186 ILE A CA 1
ATOM 1427 C C . ILE A 1 186 ? 18.728 5.161 -18.601 1.00 98.12 186 ILE A C 1
ATOM 1429 O O . ILE A 1 186 ? 19.036 6.127 -17.904 1.00 98.12 186 ILE A O 1
ATOM 1433 N N . GLY A 1 187 ? 18.355 5.290 -19.874 1.00 98.00 187 GLY A N 1
ATOM 1434 C CA . GLY A 1 187 ? 18.144 6.575 -20.535 1.00 98.00 187 GLY A CA 1
ATOM 1435 C C . GLY A 1 187 ? 16.859 7.271 -20.084 1.00 98.00 187 GLY A C 1
ATOM 1436 O O . GLY A 1 187 ? 15.909 6.629 -19.628 1.00 98.00 187 GLY A O 1
ATOM 1437 N N . ILE A 1 188 ? 16.813 8.593 -20.218 1.00 97.75 188 ILE A N 1
ATOM 1438 C CA . ILE A 1 188 ? 15.602 9.384 -19.964 1.00 97.75 188 ILE A CA 1
ATOM 1439 C C . ILE A 1 188 ? 14.541 9.041 -21.028 1.00 97.75 188 ILE A C 1
ATOM 1441 O O . ILE A 1 188 ? 14.886 8.912 -22.198 1.00 97.75 188 ILE A O 1
ATOM 1445 N N . TYR A 1 189 ? 13.278 8.853 -20.634 1.00 97.75 189 TYR A N 1
ATOM 1446 C CA . TYR A 1 189 ? 12.158 8.416 -21.488 1.00 97.75 189 TYR A CA 1
ATOM 1447 C C . TYR A 1 189 ? 12.395 7.096 -22.242 1.00 97.75 189 TYR A C 1
ATOM 1449 O O . TYR A 1 189 ? 11.771 6.833 -23.266 1.00 97.75 189 TYR A O 1
ATOM 1457 N N . SER A 1 190 ? 13.328 6.265 -21.775 1.00 98.62 190 SER A N 1
ATOM 1458 C CA . SER A 1 190 ? 13.696 5.033 -22.476 1.00 98.62 190 SER A CA 1
ATOM 1459 C C . SER A 1 190 ? 12.770 3.864 -22.139 1.00 98.62 190 SER A C 1
ATOM 1461 O O . SER A 1 190 ? 12.295 3.723 -21.006 1.00 98.62 190 SER A O 1
ATOM 1463 N N . PHE A 1 191 ? 12.612 2.948 -23.090 1.00 98.69 191 PHE A N 1
ATOM 1464 C CA . PHE A 1 191 ? 11.895 1.687 -22.918 1.00 98.69 191 PHE A CA 1
ATOM 1465 C C . PHE A 1 191 ? 12.849 0.507 -23.110 1.00 98.69 191 PHE A C 1
ATOM 1467 O O . PHE A 1 191 ? 13.610 0.468 -24.079 1.00 98.69 191 PHE A O 1
ATOM 1474 N N . ALA A 1 192 ? 12.809 -0.472 -22.202 1.00 98.56 192 ALA A N 1
ATOM 1475 C CA . ALA A 1 192 ? 13.516 -1.729 -22.413 1.00 98.56 192 ALA A CA 1
ATOM 1476 C C . ALA A 1 192 ? 12.685 -2.954 -22.014 1.00 98.56 192 ALA A C 1
ATOM 1478 O O . ALA A 1 192 ? 12.022 -2.945 -20.974 1.00 98.56 192 ALA A O 1
ATOM 1479 N N . SER A 1 193 ? 12.728 -4.009 -22.829 1.00 98.69 193 SER A N 1
ATOM 1480 C CA . SER A 1 193 ? 11.996 -5.255 -22.576 1.00 98.69 193 SER A CA 1
ATOM 1481 C C . SER A 1 193 ? 12.789 -6.505 -22.954 1.00 98.69 193 SER A C 1
ATOM 1483 O O . SER A 1 193 ? 13.483 -6.518 -23.964 1.00 98.69 193 SER A O 1
ATOM 1485 N N . GLY A 1 194 ? 12.655 -7.582 -22.183 1.00 98.44 194 GLY A N 1
ATOM 1486 C CA . GLY A 1 194 ? 13.381 -8.835 -22.416 1.00 98.44 194 GLY A CA 1
ATOM 1487 C C . GLY A 1 194 ? 14.530 -9.037 -21.430 1.00 98.44 194 GLY A C 1
ATOM 1488 O O . GLY A 1 194 ? 14.404 -8.669 -20.262 1.00 98.44 194 GLY A O 1
ATOM 1489 N N . PHE A 1 195 ? 15.620 -9.669 -21.867 1.00 98.50 195 PHE A N 1
ATOM 1490 C CA . PHE A 1 195 ? 16.725 -10.069 -20.993 1.00 98.50 195 PHE A CA 1
ATOM 1491 C C . PHE A 1 195 ? 18.033 -9.370 -21.373 1.00 98.50 195 PHE A C 1
ATOM 1493 O O . PHE A 1 195 ? 18.435 -9.383 -22.534 1.00 98.50 195 PHE A O 1
ATOM 1500 N N . ASP A 1 196 ? 18.700 -8.754 -20.396 1.00 98.00 196 ASP A N 1
ATOM 1501 C CA . ASP A 1 196 ? 19.972 -8.031 -20.572 1.00 98.00 196 ASP A CA 1
ATOM 1502 C C . ASP A 1 196 ? 19.934 -6.909 -21.629 1.00 98.00 196 ASP A C 1
ATOM 1504 O O . ASP A 1 196 ? 20.949 -6.526 -22.213 1.00 98.00 196 ASP A O 1
ATOM 1508 N N . THR A 1 197 ? 18.757 -6.330 -21.869 1.00 98.06 197 THR A N 1
ATOM 1509 C CA . THR A 1 197 ? 18.612 -5.173 -22.760 1.00 98.06 197 THR A CA 1
ATOM 1510 C C . THR A 1 197 ? 19.094 -3.888 -22.098 1.00 98.06 197 THR A C 1
ATOM 1512 O O . THR A 1 197 ? 18.744 -3.619 -20.945 1.00 98.06 197 THR A O 1
ATOM 1515 N N . LYS A 1 198 ? 19.806 -3.046 -22.850 1.00 97.44 198 LYS A N 1
ATOM 1516 C CA . LYS A 1 198 ? 20.380 -1.784 -22.377 1.00 97.44 198 LYS A CA 1
ATOM 1517 C C . LYS A 1 198 ? 19.938 -0.612 -23.257 1.00 97.44 198 LYS A C 1
ATOM 1519 O O . LYS A 1 198 ? 20.487 -0.404 -24.334 1.00 97.44 198 LYS A O 1
ATOM 1524 N N . ALA A 1 199 ? 18.969 0.168 -22.784 1.00 98.44 199 ALA A N 1
ATOM 1525 C CA . ALA A 1 199 ? 18.549 1.424 -23.412 1.00 98.44 199 ALA A CA 1
ATOM 1526 C C . ALA A 1 199 ? 19.127 2.612 -22.620 1.00 98.44 199 ALA A C 1
ATOM 1528 O O . ALA A 1 199 ? 18.480 3.101 -21.689 1.00 98.44 199 ALA A O 1
ATOM 1529 N N . THR A 1 200 ? 20.362 3.028 -22.932 1.00 98.06 200 THR A N 1
ATOM 1530 C CA . THR A 1 200 ? 21.045 4.140 -22.231 1.00 98.06 200 THR A CA 1
ATOM 1531 C C . THR A 1 200 ? 20.773 5.501 -22.854 1.00 98.06 200 THR A C 1
ATOM 1533 O O . THR A 1 200 ? 20.861 6.508 -22.157 1.00 98.06 200 THR A O 1
ATOM 1536 N N . GLY A 1 201 ? 20.444 5.547 -24.145 1.00 98.00 201 GLY A N 1
ATOM 1537 C CA . GLY A 1 201 ? 20.151 6.799 -24.829 1.00 98.00 201 GLY A CA 1
ATOM 1538 C C . GLY A 1 201 ? 18.828 7.428 -24.385 1.00 98.00 201 GLY A C 1
ATOM 1539 O O . GLY A 1 201 ? 17.876 6.735 -24.017 1.00 98.00 201 GLY A O 1
ATOM 1540 N N . THR A 1 202 ? 18.745 8.756 -24.435 1.00 98.12 202 THR A N 1
ATOM 1541 C CA . THR A 1 202 ? 17.481 9.488 -24.247 1.00 98.12 202 THR A CA 1
ATOM 1542 C C . THR A 1 202 ? 16.478 9.063 -25.324 1.00 98.12 202 THR A C 1
ATOM 1544 O O . THR A 1 202 ? 16.836 9.029 -26.496 1.00 98.12 202 THR A O 1
ATOM 1547 N N . TYR A 1 203 ? 15.239 8.733 -24.958 1.00 98.25 203 TYR A N 1
ATOM 1548 C CA . TYR A 1 203 ? 14.203 8.191 -25.855 1.00 98.25 203 TYR A CA 1
ATOM 1549 C C . TYR A 1 203 ? 14.563 6.853 -26.531 1.00 98.25 203 TYR A C 1
ATOM 1551 O O . TYR A 1 203 ? 13.925 6.463 -27.506 1.00 98.25 203 TYR A O 1
ATOM 1559 N N . ALA A 1 204 ? 15.586 6.140 -26.048 1.00 98.69 204 ALA A N 1
ATOM 1560 C CA . ALA A 1 204 ? 16.016 4.891 -26.665 1.00 98.69 204 ALA A CA 1
ATOM 1561 C C . ALA A 1 204 ? 15.062 3.721 -26.368 1.00 98.69 204 ALA A C 1
ATOM 1563 O O . ALA A 1 204 ? 14.494 3.619 -25.276 1.00 98.69 204 ALA A O 1
ATOM 1564 N N . THR A 1 205 ? 14.957 2.797 -27.324 1.00 98.75 205 THR A N 1
ATOM 1565 C CA . THR A 1 205 ? 14.161 1.566 -27.227 1.00 98.75 205 THR A CA 1
ATOM 1566 C C . THR A 1 205 ? 15.048 0.337 -27.427 1.00 98.75 205 THR A C 1
ATOM 1568 O O . THR A 1 205 ? 15.657 0.179 -28.482 1.00 98.75 205 THR A O 1
ATOM 1571 N N . ALA A 1 206 ? 15.113 -0.560 -26.437 1.00 98.69 206 ALA A N 1
ATOM 1572 C CA . ALA A 1 206 ? 15.836 -1.833 -26.544 1.00 98.69 206 ALA A CA 1
ATOM 1573 C C . ALA A 1 206 ? 14.922 -3.029 -26.227 1.00 98.69 206 ALA A C 1
ATOM 1575 O O . ALA A 1 206 ? 14.348 -3.091 -25.143 1.00 98.69 206 ALA A O 1
ATOM 1576 N N . SER A 1 207 ? 14.785 -4.002 -27.130 1.00 98.62 207 SER A N 1
ATOM 1577 C CA . SER A 1 207 ? 13.942 -5.186 -26.892 1.00 98.62 207 SER A CA 1
ATOM 1578 C C . SER A 1 207 ? 14.606 -6.492 -27.330 1.00 98.62 207 SER A C 1
ATOM 1580 O O . SER A 1 207 ? 15.270 -6.530 -28.361 1.00 98.62 207 SER A O 1
ATOM 1582 N N . GLY A 1 208 ? 14.420 -7.571 -26.568 1.00 98.44 208 GLY A N 1
ATOM 1583 C CA . GLY A 1 208 ? 14.924 -8.909 -26.894 1.00 98.44 208 GLY A CA 1
ATOM 1584 C C . GLY A 1 208 ? 16.001 -9.401 -25.926 1.00 98.44 208 GLY A C 1
ATOM 1585 O O . GLY A 1 208 ? 15.864 -9.236 -24.717 1.00 98.44 208 GLY A O 1
ATOM 1586 N N . TYR A 1 209 ? 17.049 -10.043 -26.441 1.00 98.38 209 TYR A N 1
ATOM 1587 C CA . TYR A 1 209 ? 18.142 -10.606 -25.641 1.00 98.38 209 TYR A CA 1
ATOM 1588 C C . TYR A 1 209 ? 19.444 -9.862 -25.934 1.00 98.38 209 TYR A C 1
ATOM 1590 O O . TYR A 1 209 ? 19.933 -9.892 -27.062 1.00 98.38 209 TYR A O 1
ATOM 1598 N N . GLY A 1 210 ? 20.001 -9.169 -24.939 1.00 98.00 210 GLY A N 1
ATOM 1599 C CA . GLY A 1 210 ? 21.279 -8.461 -25.067 1.00 98.00 210 GLY A CA 1
ATOM 1600 C C . GLY A 1 210 ? 21.266 -7.242 -26.001 1.00 98.00 210 GLY A C 1
ATOM 1601 O O . GLY A 1 210 ? 22.337 -6.768 -26.386 1.00 98.00 210 GLY A O 1
ATOM 1602 N N . ALA A 1 211 ? 20.088 -6.741 -26.395 1.00 98.25 211 ALA A N 1
ATOM 1603 C CA . ALA A 1 211 ? 19.954 -5.591 -27.290 1.00 98.25 211 ALA A CA 1
ATOM 1604 C C . ALA A 1 211 ? 20.435 -4.283 -26.629 1.00 98.25 211 ALA A C 1
ATOM 1606 O O . ALA A 1 211 ? 20.122 -4.021 -25.465 1.00 98.25 211 ALA A O 1
ATOM 1607 N N . LYS A 1 212 ? 21.170 -3.439 -27.364 1.00 98.38 212 LYS A N 1
ATOM 1608 C CA . LYS A 1 212 ? 21.791 -2.200 -26.862 1.00 98.38 212 LYS A CA 1
ATOM 1609 C C . LYS A 1 212 ? 21.394 -0.995 -27.714 1.00 98.38 212 LYS A C 1
ATOM 1611 O O . LYS A 1 212 ? 21.817 -0.889 -28.857 1.00 98.38 212 LYS A O 1
ATOM 1616 N N . ALA A 1 213 ? 20.633 -0.069 -27.146 1.00 98.44 213 ALA A N 1
ATOM 1617 C CA . ALA A 1 213 ? 20.268 1.205 -27.762 1.00 98.44 213 ALA A CA 1
ATOM 1618 C C . ALA A 1 213 ? 20.941 2.339 -26.971 1.00 98.44 213 ALA A C 1
ATOM 1620 O O . ALA A 1 213 ? 20.466 2.740 -25.901 1.00 98.44 213 ALA A O 1
ATOM 1621 N N . MET A 1 214 ? 22.121 2.767 -27.430 1.00 97.06 214 MET A N 1
ATOM 1622 C CA . MET A 1 214 ? 23.021 3.619 -26.647 1.00 97.06 214 MET A CA 1
ATOM 1623 C C . MET A 1 214 ? 22.917 5.106 -26.987 1.00 97.06 214 MET A C 1
ATOM 1625 O O . MET A 1 214 ? 23.144 5.933 -26.104 1.00 97.06 214 MET A O 1
ATOM 1629 N N . GLN A 1 215 ? 22.492 5.437 -28.208 1.00 97.06 215 GLN A N 1
ATOM 1630 C CA . GLN A 1 215 ? 22.299 6.817 -28.661 1.00 97.06 215 GLN A CA 1
ATOM 1631 C C . GLN A 1 215 ? 20.901 7.350 -28.377 1.00 97.06 215 GLN A C 1
ATOM 1633 O O . GLN A 1 215 ? 19.935 6.592 -28.238 1.00 97.06 215 GLN A O 1
ATOM 1638 N N . GLY A 1 216 ? 20.784 8.678 -28.351 1.00 97.56 216 GLY A N 1
ATOM 1639 C CA . GLY A 1 216 ? 19.486 9.344 -28.326 1.00 97.56 216 GLY A CA 1
ATOM 1640 C C . GLY A 1 216 ? 18.603 8.891 -29.493 1.00 97.56 216 GLY A C 1
ATOM 1641 O O . GLY A 1 216 ? 19.088 8.756 -30.612 1.00 97.56 216 GLY A O 1
ATOM 1642 N N . TYR A 1 217 ? 17.318 8.650 -29.230 1.00 98.25 217 TYR A N 1
ATOM 1643 C CA . TYR A 1 217 ? 16.307 8.233 -30.215 1.00 98.25 217 TYR A CA 1
ATOM 1644 C C . TYR A 1 217 ? 16.594 6.895 -30.926 1.00 98.25 217 TYR A C 1
ATOM 1646 O O . TYR A 1 217 ? 15.943 6.563 -31.915 1.00 98.25 217 TYR A O 1
ATOM 1654 N N . SER A 1 218 ? 17.558 6.106 -30.442 1.00 98.19 218 SER A N 1
ATOM 1655 C CA . SER A 1 218 ? 17.943 4.844 -31.079 1.00 98.19 218 SER A CA 1
ATOM 1656 C C . SER A 1 218 ? 16.993 3.690 -30.753 1.00 98.19 218 SER A C 1
ATOM 1658 O O . SER A 1 218 ? 16.375 3.642 -29.689 1.00 98.19 218 SER A O 1
ATOM 1660 N N . THR A 1 219 ? 16.900 2.727 -31.673 1.00 98.62 219 THR A N 1
ATOM 1661 C CA . THR A 1 219 ? 16.120 1.495 -31.493 1.00 98.62 219 THR A CA 1
ATOM 1662 C C . THR A 1 219 ? 16.986 0.276 -31.797 1.00 98.62 219 THR A C 1
ATOM 1664 O O . THR A 1 219 ? 17.605 0.207 -32.855 1.00 98.62 219 THR A O 1
ATOM 1667 N N . ALA A 1 220 ? 17.014 -0.698 -30.886 1.00 98.56 220 ALA A N 1
ATOM 1668 C CA . ALA A 1 220 ? 17.670 -1.991 -31.072 1.00 98.56 220 ALA A CA 1
ATOM 1669 C C . ALA A 1 220 ? 16.721 -3.123 -30.654 1.00 98.56 220 ALA A C 1
ATOM 1671 O O . ALA A 1 220 ? 16.236 -3.148 -29.523 1.00 98.56 220 ALA A O 1
ATOM 1672 N N . MET A 1 221 ? 16.449 -4.069 -31.554 1.00 98.25 221 MET A N 1
ATOM 1673 C CA . MET A 1 221 ? 15.490 -5.149 -31.315 1.00 98.25 221 MET A CA 1
ATOM 1674 C C . MET A 1 221 ? 16.019 -6.495 -31.804 1.00 98.25 221 MET A C 1
ATOM 1676 O O . MET A 1 221 ? 16.459 -6.591 -32.945 1.00 98.25 221 MET A O 1
ATOM 1680 N N . GLY A 1 222 ? 15.910 -7.533 -30.972 1.00 97.69 222 GLY A N 1
ATOM 1681 C CA . GLY A 1 222 ? 16.275 -8.907 -31.322 1.00 97.69 222 GLY A CA 1
ATOM 1682 C C . GLY A 1 222 ? 17.384 -9.480 -30.440 1.00 97.69 222 GLY A C 1
ATOM 1683 O O . GLY A 1 222 ? 17.397 -9.279 -29.226 1.00 97.69 222 GLY A O 1
ATOM 1684 N N . PHE A 1 223 ? 18.288 -10.247 -31.046 1.00 98.06 223 PHE A N 1
ATOM 1685 C CA . PHE A 1 223 ? 19.384 -10.945 -30.372 1.00 98.06 223 PHE A CA 1
ATOM 1686 C C . PHE A 1 223 ? 20.700 -10.194 -30.590 1.00 98.06 223 PHE A C 1
ATOM 1688 O O . PHE A 1 223 ? 21.164 -10.076 -31.721 1.00 98.06 223 PHE A O 1
ATOM 1695 N N . PHE A 1 224 ? 21.277 -9.658 -29.511 1.00 97.69 224 PHE A N 1
ATOM 1696 C CA . PHE A 1 224 ? 22.514 -8.863 -29.498 1.00 97.69 224 PHE A CA 1
ATOM 1697 C C . PHE A 1 224 ? 22.560 -7.691 -30.493 1.00 97.69 224 PHE A C 1
ATOM 1699 O O . PHE A 1 224 ? 23.634 -7.225 -30.873 1.00 97.69 224 PHE A O 1
ATOM 1706 N N . SER A 1 225 ? 21.403 -7.169 -30.897 1.00 97.62 225 SER A N 1
ATOM 1707 C CA . SER A 1 225 ? 21.318 -6.015 -31.791 1.00 97.62 225 SER A CA 1
ATOM 1708 C C . SER A 1 225 ? 21.843 -4.756 -31.103 1.00 97.62 225 SER A C 1
ATOM 1710 O O . SER A 1 225 ? 21.566 -4.532 -29.924 1.00 97.62 225 SER A O 1
ATOM 1712 N N . ALA A 1 226 ? 22.574 -3.912 -31.829 1.00 97.38 226 ALA A N 1
ATOM 1713 C CA . ALA A 1 226 ? 23.178 -2.704 -31.277 1.00 97.38 226 ALA A CA 1
ATOM 1714 C C . ALA A 1 226 ? 22.910 -1.479 -32.161 1.00 97.38 226 ALA A C 1
ATOM 1716 O O . ALA A 1 226 ? 23.084 -1.536 -33.375 1.00 97.38 226 ALA A O 1
ATOM 1717 N N . ALA A 1 227 ? 22.527 -0.375 -31.527 1.00 95.94 227 ALA A N 1
ATOM 1718 C CA . ALA A 1 227 ? 22.488 0.967 -32.091 1.00 95.94 227 ALA A CA 1
ATOM 1719 C C . ALA A 1 227 ? 23.372 1.855 -31.200 1.00 95.94 227 ALA A C 1
ATOM 1721 O O . ALA A 1 227 ? 22.981 2.210 -30.081 1.00 95.94 227 ALA A O 1
ATOM 1722 N N . LEU A 1 228 ? 24.603 2.088 -31.663 1.00 91.12 228 LEU A N 1
ATOM 1723 C CA . LEU A 1 228 ? 25.718 2.688 -30.918 1.00 91.12 228 LEU A CA 1
ATOM 1724 C C . LEU A 1 228 ? 25.979 4.137 -31.317 1.00 91.12 228 LEU A C 1
ATOM 1726 O O . LEU A 1 228 ? 25.624 4.516 -32.451 1.00 91.12 228 LEU A O 1
#

Radius of gyration: 34.3 Å; chains: 1; bounding box: 90×34×104 Å

pLDDT: mean 92.32, std 12.05, range [42.03, 98.75]

Secondary structure (DSSP, 8-state):
------------------S-PEEES-SS-SSSEEE-SEEEEE-SSSEEEEETTT--EEEES------SSEEEEESSSSS-EEEEE--TT--SEEEEE-TTS-EEEEEETTT--EEESS-EEES-SS-SSSEEE-SSPPP----SS--SSPPPPSS-SSEEEEEEEGGGTEEEEEEESSSTTSGGG--TT-EEEEES-EE-STT-EEEEES-EE-STT-EEEEES-EE-

Sequence (228 aa):
MKKKLFFLFVFSMPVFINAQNVGINTNNPQASLDVRGNQRFGGATQYLSYDSLSGKVEWKNSYLYVPVTQALMKHSAAADGLFYNNSGGVNGQLEYRNELGNPVFFTNFTNGNGYFRNRLGISTINPLAALHVADSSVLFAAPSALPSSPNGPPVSNAGNRMLWYSQKAAFRTGGTSSTAWDKDSIGIYSFASGFDTKATGTYATASGYGAKAMQGYSTAMGFFSAAL

Foldseek 3Di:
DDDDDDDDDDDPDPPPPDDDQDEDVDPDAPDNDHYAAKDWDDDPQFIWIAHPVVRDIDTGVHDDDDPAWDAPDAPDPAQFHWIQHPDDPQHQKTFGADRPNHGQWIARPVVRDIDHNAADEAVDPDAPHNYHYPDDDDDDAADPDADPDDDWFPDFFWDADFDCRRNQSETEGEIENTGCPIPQQTARCEYEYYYCWGQNAHPEYTYEYCWYNNYHVYYTYYHNGYDD